Protein AF-A0A223KKQ8-F1 (afdb_monomer)

Secondary structure (DSSP, 8-state):
---HHHHHHHTT-HHHHHHHHHHHHHHHHHHHHHHTTTTSSGGGGGG-TTHHHHHHHHHHHHHHHHHTT--EEEEEE--TTTHHHHHHHHHHHHSSPPEEEE-TTS-EEEES-SSEEEEEEE-GGG-HHHHHHHHHHHHHHHHHHHHHTT----HHHHHHHHHHHHHHHSS----PPPTTSHHHHHHHHHHHHHHHHT-

InterPro domains:
  IPR024524 Protein of unknown function DUF3800 [PF12686] (48-142)

Sequence (199 aa):
MKSICEALRDARETDLADKLSGALSTIEDNTSSEKSSHTFLPNNAGASLNVPAFISFITILEKYASAKKHRLSIIHDKTKAYERGYAELYRLYSQPDRFEFPLTDGSSLLMGFSHLKNICFKESKESPWIQSADVLISGLNRFLKAVYKDEFVNPELLELGKYVSPAIFDNIFKRGDSVCSNEIRKKIRDVIQETNMYR

Structure (mmCIF, N/CA/C/O backbone):
data_AF-A0A223KKQ8-F1
#
_entry.id   AF-A0A223KKQ8-F1
#
loop_
_atom_site.group_PDB
_atom_site.id
_atom_site.type_symbol
_atom_site.label_atom_id
_atom_site.label_alt_id
_atom_site.label_comp_id
_atom_site.label_asym_id
_atom_site.label_entity_id
_atom_site.label_seq_id
_atom_site.pdbx_PDB_ins_code
_atom_site.Cartn_x
_atom_site.Cartn_y
_atom_site.Cartn_z
_ato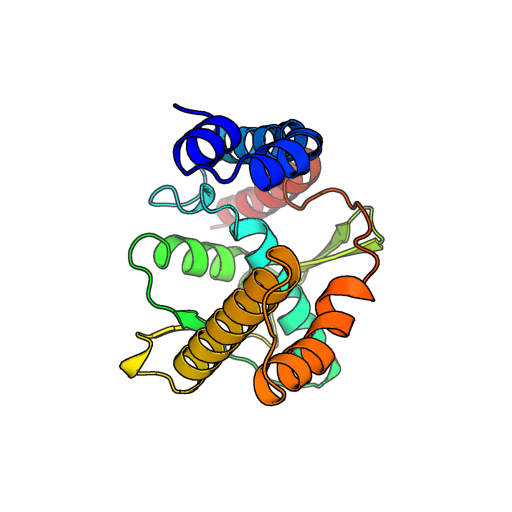m_site.occupancy
_atom_site.B_iso_or_equiv
_atom_site.auth_seq_id
_atom_site.auth_comp_id
_atom_site.auth_asym_id
_atom_site.auth_atom_id
_atom_site.pdbx_PDB_model_num
ATOM 1 N N . MET A 1 1 ? -3.281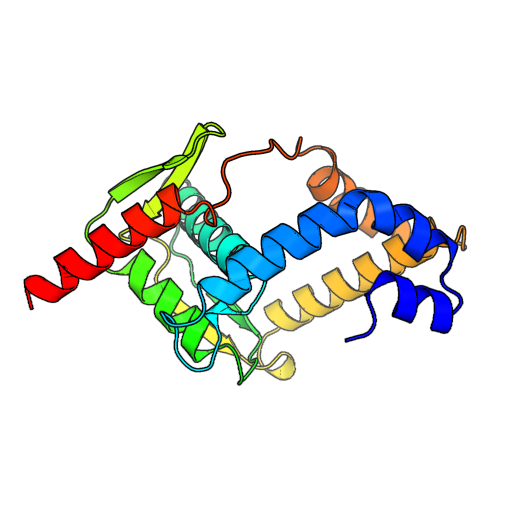 16.667 -21.994 1.00 37.34 1 MET A N 1
ATOM 2 C CA . MET A 1 1 ? -2.323 15.847 -21.219 1.00 37.34 1 MET A CA 1
ATOM 3 C C . MET A 1 1 ? -1.967 14.683 -22.132 1.00 37.34 1 MET A C 1
ATOM 5 O O . MET A 1 1 ? -2.914 14.062 -22.591 1.00 37.34 1 MET A O 1
ATOM 9 N N . LYS A 1 2 ? -0.693 14.465 -22.502 1.00 51.84 2 LYS A N 1
ATOM 10 C CA . LYS A 1 2 ? -0.328 13.300 -23.338 1.00 51.84 2 LYS A CA 1
ATOM 11 C C . LYS A 1 2 ? -0.739 12.024 -22.604 1.00 51.84 2 LYS A C 1
ATOM 13 O O . LYS A 1 2 ? -0.540 11.959 -21.387 1.00 51.84 2 LYS A O 1
ATOM 18 N N . SER A 1 3 ? -1.337 11.058 -23.301 1.00 67.31 3 SER A N 1
ATOM 19 C CA . SER A 1 3 ? -1.674 9.781 -22.662 1.00 67.31 3 SER A CA 1
ATOM 20 C C . SER A 1 3 ? -0.383 9.076 -22.233 1.00 67.31 3 SER A C 1
ATOM 22 O O . SER A 1 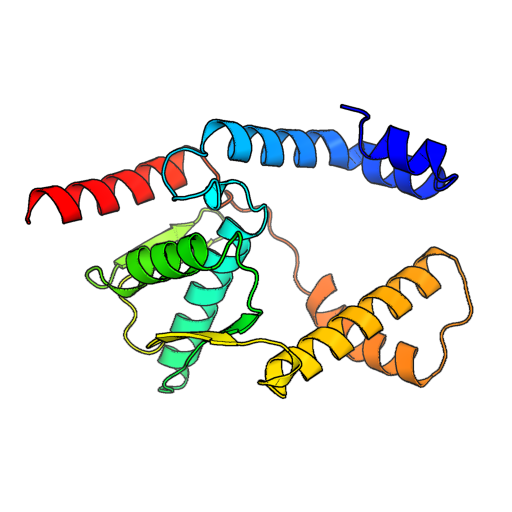3 ? 0.679 9.291 -22.824 1.00 67.31 3 SER A O 1
ATOM 24 N N . ILE A 1 4 ? -0.441 8.242 -21.193 1.00 67.06 4 ILE A N 1
ATOM 25 C CA . ILE A 1 4 ? 0.737 7.486 -20.733 1.00 67.06 4 ILE A CA 1
ATOM 26 C C . ILE A 1 4 ? 1.325 6.665 -21.895 1.00 67.06 4 ILE A C 1
ATOM 28 O O . ILE A 1 4 ? 2.541 6.617 -22.055 1.00 67.06 4 ILE A O 1
ATOM 32 N N . CYS A 1 5 ? 0.480 6.113 -22.771 1.00 71.81 5 CYS A N 1
ATOM 33 C CA . CYS A 1 5 ? 0.915 5.413 -23.980 1.00 71.81 5 CYS A CA 1
ATOM 34 C C . CYS A 1 5 ? 1.622 6.333 -24.988 1.00 71.81 5 CYS A C 1
ATOM 36 O O . CYS A 1 5 ? 2.595 5.911 -25.604 1.00 71.81 5 CYS A O 1
ATOM 38 N N . GLU A 1 6 ? 1.185 7.583 -25.158 1.00 76.00 6 GLU A N 1
ATOM 39 C CA . GLU A 1 6 ? 1.872 8.555 -26.024 1.00 76.00 6 GLU A CA 1
ATOM 40 C C . GLU A 1 6 ? 3.243 8.940 -25.467 1.00 76.00 6 GLU A C 1
ATOM 42 O O . GLU A 1 6 ? 4.221 8.945 -26.207 1.00 76.00 6 GLU A O 1
ATOM 47 N N . ALA A 1 7 ? 3.339 9.185 -24.158 1.00 77.38 7 ALA A N 1
ATOM 48 C CA . ALA A 1 7 ? 4.611 9.486 -23.503 1.00 77.38 7 ALA A CA 1
ATOM 49 C C . ALA A 1 7 ? 5.594 8.301 -23.569 1.00 77.38 7 ALA A C 1
ATOM 51 O O . ALA A 1 7 ? 6.789 8.495 -23.785 1.00 77.38 7 ALA A O 1
ATOM 52 N N . LEU A 1 8 ? 5.095 7.068 -23.430 1.00 74.94 8 LEU A N 1
ATOM 53 C CA . LEU A 1 8 ? 5.895 5.852 -23.602 1.00 74.94 8 LEU A CA 1
ATOM 54 C C . LEU A 1 8 ? 6.370 5.683 -25.048 1.00 74.94 8 LEU A C 1
ATOM 56 O O . LEU A 1 8 ? 7.534 5.359 -25.275 1.00 74.94 8 LEU A O 1
ATOM 60 N N . ARG A 1 9 ? 5.510 5.969 -26.032 1.00 81.62 9 ARG A N 1
ATOM 61 C CA . ARG A 1 9 ? 5.888 5.961 -27.453 1.00 81.62 9 ARG A CA 1
ATOM 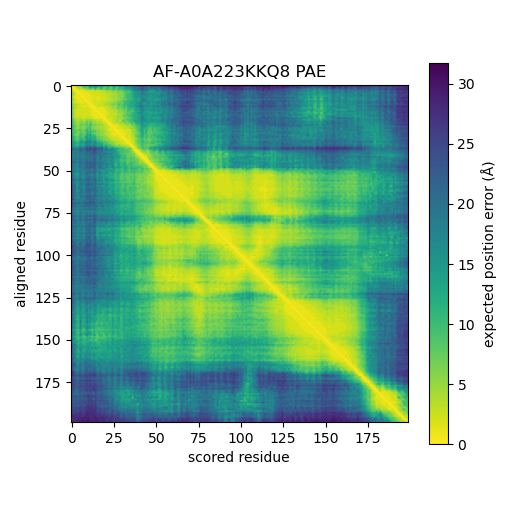62 C C . ARG A 1 9 ? 6.943 7.022 -27.771 1.00 81.62 9 ARG A C 1
ATOM 64 O O . ARG A 1 9 ? 7.909 6.710 -28.462 1.00 81.62 9 ARG A O 1
ATOM 71 N N . ASP A 1 10 ? 6.830 8.230 -27.214 1.00 82.94 10 ASP A N 1
ATOM 72 C CA . ASP A 1 10 ? 7.855 9.278 -27.350 1.00 82.94 10 ASP A CA 1
ATOM 73 C C . ASP A 1 10 ? 9.200 8.854 -26.739 1.00 82.94 10 ASP A C 1
ATOM 75 O O . ASP A 1 10 ? 10.265 9.159 -27.279 1.00 82.94 10 ASP A O 1
ATOM 79 N N . ALA A 1 11 ? 9.154 8.114 -25.628 1.00 80.88 11 ALA A N 1
ATOM 80 C CA . ALA A 1 11 ? 10.321 7.529 -24.975 1.00 80.88 11 ALA A CA 1
ATOM 81 C C . ALA A 1 11 ? 10.865 6.275 -25.691 1.00 80.88 11 ALA A C 1
ATOM 83 O O . ALA A 1 11 ? 11.817 5.666 -25.207 1.00 80.88 11 ALA A O 1
ATOM 84 N N . ARG A 1 12 ? 10.300 5.908 -26.853 1.00 82.19 12 ARG A N 1
ATOM 85 C CA . ARG A 1 12 ? 10.623 4.704 -27.643 1.00 82.19 12 ARG A CA 1
ATOM 86 C C . ARG A 1 12 ? 10.324 3.374 -26.937 1.00 82.19 12 ARG A C 1
ATOM 88 O O . ARG A 1 12 ? 10.868 2.343 -27.316 1.00 82.19 12 ARG A O 1
ATOM 95 N N . GLU A 1 13 ? 9.428 3.377 -25.957 1.00 76.38 13 GLU A N 1
ATOM 96 C CA . GLU A 1 13 ? 8.935 2.190 -25.245 1.00 76.38 13 GLU A CA 1
ATOM 97 C C . GLU A 1 13 ? 7.596 1.714 -25.866 1.00 76.38 13 GLU A C 1
ATOM 99 O O . GLU A 1 13 ? 6.570 1.599 -25.193 1.00 76.38 13 GLU A O 1
ATOM 104 N N . THR A 1 14 ? 7.581 1.480 -27.186 1.00 80.81 14 THR A N 1
ATOM 105 C CA . THR A 1 14 ? 6.358 1.210 -27.976 1.00 80.81 14 THR A CA 1
ATOM 106 C C . THR A 1 14 ? 5.652 -0.091 -27.577 1.00 80.81 14 THR A C 1
ATOM 108 O O . THR A 1 14 ? 4.435 -0.099 -27.429 1.00 80.81 14 THR A O 1
ATOM 111 N N . ASP A 1 15 ? 6.406 -1.164 -27.323 1.00 73.38 15 ASP A N 1
ATOM 112 C CA . ASP A 1 15 ? 5.857 -2.457 -26.877 1.00 73.38 15 ASP A CA 1
ATOM 113 C C . ASP A 1 15 ? 5.151 -2.340 -25.511 1.00 73.38 15 ASP A C 1
ATOM 115 O O . ASP A 1 15 ? 4.080 -2.909 -25.293 1.00 73.38 15 ASP A O 1
ATOM 119 N N . LEU A 1 16 ? 5.692 -1.510 -24.610 1.00 69.56 16 LEU A N 1
ATOM 120 C CA . LEU A 1 16 ? 5.090 -1.262 -23.298 1.00 69.56 16 LEU A CA 1
ATOM 121 C C . LEU A 1 16 ? 3.791 -0.469 -23.444 1.00 69.56 16 LEU A C 1
ATOM 123 O O . LEU A 1 16 ? 2.803 -0.761 -22.771 1.00 69.56 16 LEU A O 1
ATOM 127 N N . ALA A 1 17 ? 3.786 0.520 -24.340 1.00 75.00 17 ALA A N 1
ATOM 128 C CA . ALA A 1 17 ? 2.603 1.312 -24.646 1.00 75.00 17 ALA A CA 1
ATOM 129 C C . ALA A 1 17 ? 1.468 0.448 -25.215 1.00 75.00 17 ALA A C 1
ATOM 131 O O . ALA A 1 17 ? 0.315 0.630 -24.821 1.00 75.00 17 ALA A O 1
ATOM 132 N N . ASP A 1 18 ? 1.788 -0.502 -26.094 1.00 74.75 18 ASP A N 1
ATOM 133 C CA . ASP A 1 18 ? 0.800 -1.384 -26.714 1.00 74.75 18 ASP A CA 1
ATOM 134 C C . ASP A 1 18 ? 0.253 -2.407 -25.708 1.00 74.75 18 ASP A C 1
ATOM 136 O O . ASP A 1 18 ? -0.964 -2.580 -25.618 1.00 74.75 18 ASP A O 1
ATOM 140 N N . LYS A 1 19 ? 1.106 -2.985 -24.851 1.00 68.44 19 LYS A N 1
ATOM 141 C CA . LYS A 1 19 ? 0.677 -3.863 -23.744 1.00 68.44 19 LYS A CA 1
ATOM 142 C C . LYS A 1 19 ? -0.196 -3.140 -22.713 1.00 68.44 19 LYS A C 1
ATOM 144 O O . LYS A 1 19 ? -1.166 -3.712 -22.222 1.00 68.44 19 LYS A O 1
ATOM 149 N N . LEU A 1 20 ? 0.113 -1.879 -22.400 1.00 66.44 20 LEU A N 1
ATOM 150 C CA . LEU A 1 20 ? -0.681 -1.067 -21.471 1.00 66.44 20 LEU A CA 1
ATOM 151 C C . LEU A 1 20 ? -1.998 -0.580 -22.076 1.00 66.44 20 LEU A C 1
ATOM 153 O O . LEU A 1 20 ? -2.957 -0.389 -21.331 1.00 66.44 20 LEU A O 1
ATOM 157 N N . SER A 1 21 ? -2.075 -0.412 -23.400 1.00 69.44 21 SER A N 1
ATOM 158 C CA . SER A 1 21 ? -3.259 0.136 -24.075 1.00 69.44 21 SER A CA 1
ATOM 159 C C . SER A 1 21 ? -4.548 -0.633 -23.752 1.00 69.44 21 SER A C 1
ATOM 161 O O . SER A 1 21 ? -5.591 -0.017 -23.541 1.00 69.44 21 SER A O 1
ATOM 163 N N . GLY A 1 22 ? -4.464 -1.963 -23.609 1.00 58.03 22 GLY A N 1
ATOM 164 C CA . GLY A 1 22 ? -5.603 -2.826 -23.280 1.00 58.03 22 GLY A CA 1
ATOM 165 C C . GLY A 1 22 ? -6.121 -2.693 -21.842 1.00 58.03 22 GLY A C 1
ATOM 166 O O . GLY A 1 22 ? -7.267 -3.046 -21.576 1.00 58.03 22 GLY A O 1
ATOM 167 N N . ALA A 1 23 ? -5.309 -2.168 -20.921 1.00 58.59 23 ALA A N 1
ATOM 168 C CA . ALA A 1 23 ? -5.698 -1.885 -19.536 1.00 58.59 23 ALA A CA 1
ATOM 169 C C . ALA A 1 23 ? -5.888 -0.381 -19.269 1.00 58.59 23 ALA A C 1
ATOM 171 O O . ALA A 1 23 ? -6.355 0.001 -18.193 1.00 58.59 23 ALA A O 1
ATOM 172 N N . LEU A 1 24 ? -5.530 0.475 -20.234 1.00 61.41 24 LEU A N 1
ATOM 173 C CA . LEU A 1 24 ? -5.452 1.920 -20.050 1.00 61.41 24 LEU A CA 1
ATOM 174 C C . LEU A 1 24 ? -6.818 2.531 -19.753 1.00 61.41 24 LEU A C 1
ATOM 176 O O . LEU A 1 24 ? -6.907 3.350 -18.850 1.00 61.41 24 LEU A O 1
ATOM 180 N N . SER A 1 25 ? -7.877 2.078 -20.428 1.00 54.47 25 SER A N 1
ATOM 181 C CA . SER A 1 25 ? -9.245 2.534 -20.152 1.00 54.47 25 SER A CA 1
ATOM 182 C C . SER A 1 25 ? -9.644 2.272 -18.701 1.00 54.47 25 SER A C 1
ATOM 184 O O . SER A 1 25 ? -10.159 3.156 -18.034 1.00 54.47 25 SER A O 1
ATOM 186 N N . THR A 1 26 ? -9.304 1.102 -18.152 1.00 55.97 26 THR A N 1
ATOM 187 C CA . THR A 1 26 ? -9.567 0.781 -16.741 1.00 55.97 26 THR A CA 1
ATOM 188 C C . THR A 1 26 ? -8.716 1.628 -15.789 1.00 55.97 26 THR A C 1
ATOM 190 O O . THR A 1 26 ? -9.199 2.048 -14.740 1.00 55.97 26 THR A O 1
ATOM 193 N N . ILE A 1 27 ? -7.455 1.909 -16.136 1.00 57.78 27 ILE A N 1
ATOM 194 C CA . ILE A 1 27 ? -6.585 2.798 -15.349 1.00 57.78 27 ILE A CA 1
ATOM 195 C C . ILE A 1 27 ? -7.122 4.234 -15.375 1.00 57.78 27 ILE A C 1
ATOM 197 O O . ILE A 1 27 ? -7.161 4.888 -14.334 1.00 57.78 27 ILE A O 1
ATOM 201 N N . GLU A 1 28 ? -7.559 4.723 -16.532 1.00 59.31 28 GLU A N 1
ATOM 202 C CA . GLU A 1 28 ? -8.139 6.053 -16.714 1.00 59.31 28 GLU A CA 1
ATOM 203 C C . GLU A 1 28 ? -9.492 6.182 -16.016 1.00 59.31 28 GLU A C 1
ATOM 205 O O . GLU A 1 28 ? -9.721 7.200 -15.366 1.00 59.31 28 GLU A O 1
ATOM 210 N N . ASP A 1 29 ? -10.340 5.155 -16.054 1.00 57.28 29 ASP A N 1
ATOM 211 C CA . ASP A 1 29 ? -11.614 5.105 -15.332 1.00 57.28 29 ASP A CA 1
ATOM 212 C C . ASP A 1 29 ? -11.397 5.100 -13.816 1.00 57.28 29 ASP A C 1
ATOM 214 O O . ASP A 1 29 ? -12.049 5.860 -13.094 1.00 57.28 29 ASP A O 1
ATOM 218 N N . ASN A 1 30 ? -10.432 4.315 -13.322 1.00 54.94 30 ASN A N 1
ATOM 219 C CA . ASN A 1 30 ? -10.036 4.321 -11.912 1.00 54.94 30 ASN A CA 1
ATOM 220 C C . ASN A 1 30 ? -9.485 5.694 -11.509 1.00 54.94 30 ASN A C 1
ATOM 222 O O . ASN A 1 30 ? -9.943 6.281 -10.531 1.00 54.94 30 ASN A O 1
ATOM 226 N N . THR A 1 31 ? -8.580 6.257 -12.312 1.00 55.03 31 THR A N 1
ATOM 227 C CA . THR A 1 31 ? -7.971 7.574 -12.071 1.00 55.03 31 THR A CA 1
ATOM 228 C C . THR A 1 31 ? -9.009 8.698 -12.140 1.00 55.03 31 THR A C 1
ATOM 230 O O . THR A 1 31 ? -8.927 9.665 -11.389 1.00 55.03 31 THR A O 1
ATOM 233 N N . SER A 1 32 ? -10.000 8.606 -13.027 1.00 57.97 32 SER A N 1
ATOM 234 C CA . SER A 1 32 ? -11.069 9.604 -13.189 1.00 57.97 32 SER A CA 1
ATOM 235 C C . SER A 1 32 ? -12.107 9.504 -12.070 1.00 57.97 32 SER A C 1
ATOM 237 O O . SER A 1 32 ? -12.546 10.520 -11.521 1.00 57.97 32 SER A O 1
ATOM 239 N N . SER A 1 33 ? -12.446 8.280 -11.663 1.00 56.28 33 SER A N 1
ATOM 240 C CA . SER A 1 33 ? -13.268 8.007 -10.482 1.00 56.28 33 SER A CA 1
ATOM 241 C C . SER A 1 33 ? -12.578 8.488 -9.209 1.00 56.28 33 SER A C 1
ATOM 243 O O . SER A 1 33 ? -13.223 9.037 -8.320 1.00 56.28 33 SER A O 1
ATOM 245 N N . GLU A 1 34 ? -11.260 8.346 -9.108 1.00 53.16 34 GLU A N 1
ATOM 246 C CA . GLU A 1 34 ? -10.459 8.986 -8.070 1.00 53.16 34 GLU A CA 1
ATOM 247 C C . GLU A 1 34 ? -10.549 10.513 -8.200 1.00 53.16 34 GLU A C 1
ATOM 249 O O . GLU A 1 34 ? -11.022 11.146 -7.256 1.00 53.16 34 GLU A O 1
ATOM 254 N N . LYS A 1 35 ? -10.256 11.096 -9.374 1.00 54.69 35 LYS A N 1
ATOM 255 C CA . LYS A 1 35 ? -10.311 12.549 -9.654 1.00 54.69 35 LYS A CA 1
ATOM 256 C C . LYS A 1 35 ? -11.583 13.262 -9.253 1.00 54.69 35 LYS A C 1
ATOM 258 O O . LYS A 1 35 ? -11.529 14.329 -8.641 1.00 54.69 35 LYS A O 1
ATOM 263 N N . SER A 1 36 ? -12.720 12.655 -9.539 1.00 55.81 36 SER A N 1
ATOM 264 C CA . SER A 1 36 ? -14.033 13.199 -9.190 1.00 55.81 36 SER A CA 1
ATOM 265 C C . SER A 1 36 ? -14.338 13.178 -7.683 1.00 55.81 36 SER A C 1
ATOM 267 O O . SER A 1 36 ? -15.231 13.885 -7.223 1.00 55.81 36 SER A O 1
ATOM 269 N N . SER A 1 37 ? -13.582 12.411 -6.893 1.00 50.97 37 SER A N 1
ATOM 270 C CA . SER A 1 37 ? -13.801 12.223 -5.454 1.00 50.97 37 SER A CA 1
ATOM 271 C C . SER A 1 37 ? -12.861 13.035 -4.548 1.00 50.97 37 SER A C 1
ATOM 273 O O . SER A 1 37 ? -12.937 12.912 -3.332 1.00 50.97 37 SER A O 1
ATOM 275 N N . HIS A 1 38 ? -11.996 13.890 -5.102 1.00 52.88 38 HIS A N 1
ATOM 276 C CA . HIS A 1 38 ? -10.815 14.479 -4.442 1.00 52.88 38 HIS A CA 1
ATOM 277 C C . HIS A 1 38 ? -11.013 15.547 -3.354 1.00 52.88 38 HIS A C 1
ATOM 279 O O . HIS A 1 38 ? -10.026 16.108 -2.883 1.00 52.88 38 HIS A O 1
ATOM 285 N N . THR A 1 39 ? -12.229 15.841 -2.902 1.00 54.12 39 THR A N 1
ATOM 286 C CA . THR A 1 39 ? -12.448 16.974 -1.981 1.00 54.12 39 THR A CA 1
ATOM 287 C C . THR A 1 39 ? -12.468 16.610 -0.494 1.00 54.12 39 THR A C 1
ATOM 289 O O . THR A 1 39 ? -12.500 17.513 0.336 1.00 54.12 39 THR A O 1
ATOM 292 N N . PHE A 1 40 ? -12.427 15.323 -0.122 1.00 58.41 40 PHE A N 1
ATOM 293 C CA . PHE A 1 40 ? -12.590 14.911 1.285 1.00 58.41 40 PHE A CA 1
ATOM 294 C C . PHE A 1 40 ? -11.289 14.841 2.105 1.00 58.41 40 PHE A C 1
ATOM 296 O O . PHE A 1 40 ? -11.363 14.800 3.330 1.00 58.41 40 PHE A O 1
ATOM 303 N N . LEU A 1 41 ? -10.107 14.841 1.469 1.00 58.25 41 LEU A N 1
ATOM 304 C CA . LEU A 1 41 ? -8.809 14.850 2.162 1.00 58.25 41 LEU A CA 1
ATOM 305 C C . LEU A 1 41 ? -8.028 16.138 1.876 1.00 58.25 41 LEU A C 1
ATOM 307 O O . LEU A 1 41 ? -8.043 16.624 0.743 1.00 58.25 41 LEU A O 1
ATOM 311 N N . PRO A 1 42 ? -7.293 16.676 2.867 1.00 58.56 42 PRO A N 1
ATOM 312 C CA . PRO A 1 42 ? -6.501 17.887 2.685 1.00 58.56 42 PRO A CA 1
ATOM 313 C C . PRO A 1 42 ? -5.399 17.705 1.626 1.00 58.56 42 PRO A C 1
ATOM 315 O O . PRO A 1 42 ? -4.869 16.609 1.437 1.00 58.56 42 PRO A O 1
ATOM 318 N N . ASN A 1 43 ? -5.015 18.810 0.977 1.00 59.09 43 ASN A N 1
ATOM 319 C CA . ASN A 1 43 ? -3.888 18.902 0.036 1.00 59.09 43 ASN A CA 1
ATOM 320 C C . ASN A 1 43 ? -3.947 17.937 -1.167 1.00 59.09 43 ASN A C 1
ATOM 322 O O . ASN A 1 43 ? -2.903 17.501 -1.642 1.00 59.09 43 ASN A O 1
ATOM 326 N N . ASN A 1 44 ? -5.139 17.583 -1.661 1.00 56.31 44 ASN A N 1
ATO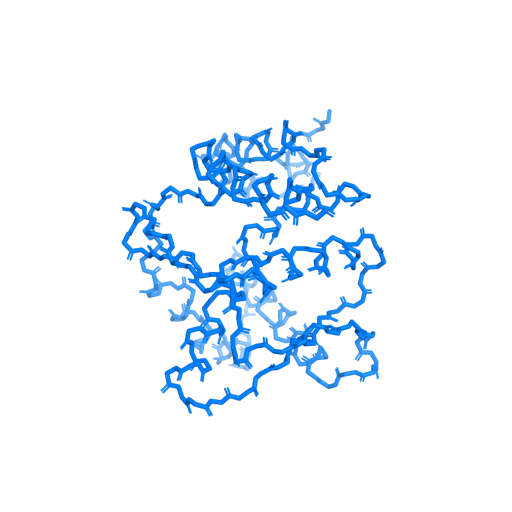M 327 C CA . ASN A 1 44 ? -5.319 16.596 -2.735 1.00 56.31 44 ASN A CA 1
ATOM 328 C C . ASN A 1 44 ? -4.717 15.219 -2.413 1.00 56.31 44 ASN A C 1
ATOM 330 O O . ASN A 1 44 ? -4.434 14.447 -3.322 1.00 56.31 44 ASN A O 1
ATOM 334 N N . ALA A 1 45 ? -4.529 14.857 -1.140 1.00 57.31 45 ALA A N 1
ATOM 335 C CA . ALA A 1 45 ? -3.994 13.536 -0.814 1.00 57.31 45 ALA A CA 1
ATOM 336 C C . ALA A 1 45 ? -4.939 12.395 -1.237 1.00 57.31 45 ALA A C 1
ATOM 338 O O . ALA A 1 45 ? -4.481 11.293 -1.526 1.00 57.31 45 ALA A O 1
ATOM 339 N N . GLY A 1 46 ? -6.238 12.688 -1.374 1.00 53.84 46 GLY A N 1
ATOM 340 C CA . GLY A 1 46 ? -7.220 11.805 -2.012 1.00 53.84 46 GLY A CA 1
ATOM 341 C C . GLY A 1 46 ? -6.980 11.556 -3.506 1.00 53.84 46 GLY A C 1
ATOM 342 O O . GLY A 1 46 ? -7.671 10.719 -4.076 1.00 53.84 46 GLY A O 1
ATOM 343 N N . ALA A 1 47 ? -6.022 12.264 -4.119 1.00 51.25 47 ALA A N 1
ATOM 344 C CA . ALA A 1 47 ? -5.527 12.085 -5.487 1.00 51.25 47 ALA A CA 1
ATOM 345 C C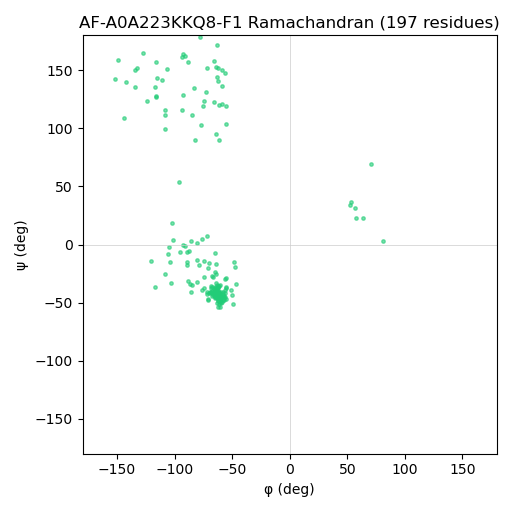 . ALA A 1 47 ? -4.349 11.140 -5.636 1.00 51.25 47 ALA A C 1
ATOM 347 O O . ALA A 1 47 ? -3.901 10.883 -6.752 1.00 51.25 47 ALA A O 1
ATOM 348 N N . SER A 1 48 ? -3.861 10.598 -4.526 1.00 57.94 48 SER A N 1
ATOM 349 C CA . SER A 1 48 ? -2.913 9.503 -4.579 1.00 57.94 48 SER A CA 1
ATOM 350 C C . SER A 1 48 ? -3.659 8.215 -4.935 1.00 57.94 48 SER A C 1
ATOM 352 O O . SER A 1 48 ? -4.482 7.744 -4.148 1.00 57.94 48 SER A O 1
ATOM 354 N N . LEU A 1 49 ? -3.288 7.611 -6.070 1.00 53.28 49 LEU A N 1
ATOM 355 C CA . LEU A 1 49 ? -3.659 6.243 -6.486 1.00 53.28 49 LEU A CA 1
ATOM 356 C C . LEU A 1 49 ? -3.464 5.200 -5.367 1.00 53.28 49 LEU A C 1
ATOM 358 O O . LEU A 1 49 ? -4.036 4.115 -5.390 1.00 53.28 49 LEU A O 1
ATOM 362 N N . ASN A 1 50 ? -2.655 5.526 -4.356 1.00 65.31 50 ASN A N 1
ATOM 363 C CA . ASN A 1 50 ? -2.308 4.624 -3.271 1.00 65.31 50 ASN A CA 1
ATOM 364 C C . ASN A 1 50 ? -3.267 4.690 -2.074 1.00 65.31 50 ASN A C 1
ATOM 366 O O . ASN A 1 50 ? -3.117 3.882 -1.164 1.00 65.31 50 ASN A O 1
ATOM 370 N N . VAL A 1 51 ? -4.240 5.611 -2.020 1.00 66.88 51 VAL A N 1
ATOM 371 C CA . VAL A 1 51 ? -5.178 5.700 -0.877 1.00 66.88 51 VAL A CA 1
ATOM 372 C C . VAL A 1 51 ? -5.949 4.392 -0.638 1.00 66.88 51 VAL A C 1
ATOM 374 O O . VAL A 1 51 ? -5.963 3.922 0.503 1.00 66.88 51 VAL A O 1
ATOM 377 N N . PRO A 1 52 ? -6.539 3.745 -1.661 1.00 66.06 52 PRO A N 1
ATOM 378 C CA . PRO A 1 52 ? -7.240 2.474 -1.480 1.00 66.06 52 PRO A CA 1
ATOM 379 C C . PRO A 1 52 ? -6.290 1.352 -1.050 1.00 66.06 52 PRO A C 1
ATOM 381 O O . PRO A 1 52 ? -6.604 0.585 -0.142 1.00 66.06 52 PRO A O 1
ATOM 384 N N . ALA A 1 53 ? -5.096 1.300 -1.651 1.00 72.06 53 ALA A N 1
ATOM 385 C CA . ALA A 1 53 ? -4.059 0.338 -1.286 1.00 72.06 53 ALA A CA 1
ATOM 386 C C . ALA A 1 53 ? -3.613 0.517 0.172 1.00 72.06 53 ALA A C 1
ATOM 388 O O . ALA A 1 53 ? -3.476 -0.460 0.906 1.00 72.06 53 ALA A O 1
ATOM 389 N N . PHE A 1 54 ? -3.457 1.763 0.618 1.00 77.75 54 PHE A N 1
ATOM 390 C CA . PHE A 1 54 ? -3.110 2.099 1.991 1.00 77.75 54 PHE A CA 1
ATOM 391 C C . PHE A 1 54 ? -4.205 1.667 2.975 1.00 77.75 54 PHE A C 1
ATOM 393 O O . PHE A 1 54 ? -3.892 1.039 3.982 1.00 77.75 54 PHE A O 1
ATOM 400 N N . ILE A 1 55 ? -5.482 1.928 2.672 1.00 78.75 55 ILE A N 1
ATOM 401 C CA . ILE A 1 55 ? -6.623 1.503 3.505 1.00 78.75 55 ILE A CA 1
ATOM 402 C C . ILE A 1 55 ? -6.678 -0.025 3.645 1.00 78.75 55 ILE A C 1
ATOM 404 O O . ILE A 1 55 ? -6.811 -0.554 4.756 1.00 78.75 55 ILE A O 1
ATOM 408 N N . SER A 1 56 ? -6.549 -0.748 2.531 1.00 76.88 56 SER A N 1
ATOM 409 C CA . SER A 1 56 ? -6.508 -2.211 2.554 1.00 76.88 56 SER A CA 1
ATOM 410 C C . SER A 1 56 ? -5.307 -2.713 3.355 1.00 76.88 56 SER A C 1
ATOM 412 O O . SER A 1 56 ? -5.446 -3.615 4.179 1.00 76.88 56 SER A O 1
ATOM 414 N N . PHE A 1 57 ? -4.142 -2.086 3.189 1.00 82.88 57 PHE A N 1
ATOM 415 C CA . PHE A 1 57 ? -2.928 -2.447 3.912 1.00 82.88 57 PHE A CA 1
ATOM 416 C C . PHE A 1 57 ? -3.069 -2.280 5.431 1.00 82.88 57 PHE A C 1
ATOM 418 O O . PHE A 1 57 ? -2.814 -3.230 6.171 1.00 82.88 57 PHE A O 1
ATOM 425 N N . ILE A 1 58 ? -3.529 -1.121 5.918 1.00 86.81 58 ILE A N 1
ATOM 426 C CA . ILE A 1 58 ? -3.697 -0.893 7.365 1.00 86.81 58 ILE A CA 1
ATOM 427 C C . ILE A 1 58 ? -4.753 -1.825 7.977 1.00 86.81 58 ILE A C 1
ATOM 429 O O . ILE A 1 58 ? -4.581 -2.289 9.103 1.00 86.81 58 ILE A O 1
ATOM 433 N N . THR A 1 59 ? -5.791 -2.176 7.213 1.00 86.38 59 THR A N 1
ATOM 434 C CA . THR A 1 59 ? -6.805 -3.165 7.609 1.00 86.38 59 THR A CA 1
ATOM 435 C C . THR A 1 59 ? -6.205 -4.566 7.752 1.00 86.38 59 THR A C 1
ATOM 437 O O . THR A 1 59 ? -6.460 -5.257 8.741 1.00 86.38 59 THR A O 1
ATOM 440 N N . ILE A 1 60 ? -5.392 -4.997 6.781 1.00 85.19 60 ILE A N 1
ATOM 441 C CA . ILE A 1 60 ? -4.700 -6.294 6.817 1.00 85.19 60 ILE A CA 1
ATOM 442 C C . ILE A 1 60 ? -3.738 -6.349 8.005 1.00 85.19 60 ILE A C 1
ATOM 444 O O . ILE A 1 60 ? -3.719 -7.345 8.730 1.00 85.19 60 ILE A O 1
ATOM 448 N N . LEU A 1 61 ? -2.977 -5.276 8.241 1.00 86.88 61 LEU A N 1
ATOM 449 C CA . LEU A 1 61 ? -2.068 -5.185 9.381 1.00 86.88 61 LEU A CA 1
ATOM 450 C C . LEU A 1 61 ? -2.805 -5.279 10.717 1.00 86.88 61 LEU A C 1
ATOM 452 O O . LEU A 1 61 ? -2.349 -6.008 11.595 1.00 86.88 61 LEU A O 1
ATOM 456 N N . GLU A 1 62 ? -3.938 -4.591 10.873 1.00 90.50 62 GLU A N 1
ATOM 457 C CA . GLU A 1 62 ? -4.758 -4.691 12.085 1.00 90.50 62 GLU A CA 1
ATOM 458 C C . GLU A 1 62 ? -5.256 -6.125 12.300 1.00 90.50 62 GLU A C 1
ATOM 460 O O . GLU A 1 62 ? -5.112 -6.671 13.395 1.00 90.50 62 GLU A O 1
ATOM 465 N N . LYS A 1 63 ? -5.786 -6.775 11.256 1.00 86.38 63 LYS A N 1
ATOM 466 C CA . LYS A 1 63 ? -6.252 -8.169 11.330 1.00 86.38 63 LYS A CA 1
ATOM 467 C C . LYS A 1 63 ? -5.126 -9.129 11.697 1.00 86.38 63 LYS A C 1
ATOM 469 O O . LYS A 1 63 ? -5.296 -9.964 12.586 1.00 86.38 63 LYS A O 1
ATOM 474 N N . TYR A 1 64 ? -3.968 -8.985 11.057 1.00 87.44 64 TYR A N 1
ATOM 475 C CA . TYR A 1 64 ? -2.777 -9.772 11.364 1.00 87.44 64 TYR A CA 1
ATOM 476 C C . TYR A 1 64 ? -2.330 -9.567 12.816 1.00 87.44 64 TYR A C 1
ATOM 478 O O . TYR A 1 64 ? -2.139 -10.534 13.557 1.00 87.44 64 TYR A O 1
ATOM 486 N N . ALA A 1 65 ? -2.203 -8.311 13.246 1.00 88.94 65 ALA A N 1
ATOM 487 C CA . ALA A 1 65 ? -1.778 -7.969 14.595 1.00 88.94 65 ALA A CA 1
ATOM 488 C C . ALA A 1 65 ? -2.766 -8.483 15.645 1.00 88.94 65 ALA A C 1
ATOM 490 O O . ALA A 1 65 ? -2.343 -9.011 16.672 1.00 88.94 65 ALA A O 1
ATOM 491 N N . SER A 1 66 ? -4.067 -8.405 15.363 1.00 89.38 66 SER A N 1
ATOM 492 C CA . SER A 1 66 ? -5.117 -8.959 16.212 1.00 89.38 66 SER A CA 1
ATOM 493 C C . SER A 1 66 ? -5.004 -10.479 16.330 1.00 89.38 66 SER A C 1
ATOM 495 O O . SER A 1 66 ? -4.911 -11.001 17.443 1.00 89.38 66 SER A O 1
ATOM 497 N N . ALA A 1 67 ? -4.885 -11.189 15.204 1.00 88.06 67 ALA A N 1
ATOM 498 C CA . ALA A 1 67 ? -4.744 -12.646 15.175 1.00 88.06 67 ALA A CA 1
ATOM 499 C C . ALA A 1 67 ? -3.485 -13.140 15.908 1.00 88.06 67 ALA A C 1
ATOM 501 O O . ALA A 1 67 ? -3.501 -14.193 16.546 1.00 88.06 67 ALA A O 1
ATOM 502 N N . LYS A 1 68 ? -2.391 -12.374 15.847 1.00 91.00 68 LYS A N 1
ATOM 503 C CA . LYS A 1 68 ? -1.127 -12.689 16.528 1.00 91.00 68 LYS A CA 1
ATOM 504 C C . LYS A 1 68 ? -0.995 -12.068 17.921 1.00 91.00 68 LYS A C 1
ATOM 506 O O . LYS A 1 68 ? 0.015 -12.286 18.583 1.00 91.00 68 LYS A O 1
ATOM 511 N N . LYS A 1 69 ? -1.998 -11.313 18.383 1.00 90.25 69 LYS A N 1
ATOM 512 C CA . LYS A 1 69 ? -1.965 -10.537 19.638 1.00 90.25 69 LYS A CA 1
ATOM 513 C C . LYS A 1 69 ? -0.738 -9.617 19.741 1.00 90.25 69 LYS A C 1
ATOM 515 O O . LYS A 1 69 ? -0.198 -9.391 20.822 1.00 90.25 69 LYS A O 1
ATOM 520 N N . HIS A 1 70 ? -0.295 -9.077 18.612 1.00 91.38 70 HIS A N 1
ATOM 521 C CA . HIS A 1 70 ? 0.789 -8.107 18.541 1.00 91.38 70 HIS A CA 1
ATOM 522 C C . HIS A 1 70 ? 0.254 -6.679 18.582 1.00 91.38 70 HIS A C 1
ATOM 524 O O . HIS A 1 70 ? -0.935 -6.426 18.383 1.00 91.38 70 HIS A O 1
ATOM 530 N N . ARG A 1 71 ? 1.153 -5.735 18.859 1.00 91.38 71 ARG A N 1
ATOM 531 C CA . ARG A 1 71 ? 0.902 -4.302 18.706 1.00 91.38 71 ARG A CA 1
ATOM 532 C C . ARG A 1 71 ? 1.850 -3.790 17.642 1.00 91.38 71 ARG A C 1
ATOM 534 O O . ARG A 1 71 ? 3.049 -4.036 17.741 1.00 91.38 71 ARG A O 1
ATOM 541 N N . LEU A 1 72 ? 1.303 -3.125 16.634 1.00 89.62 72 LEU A N 1
ATOM 542 C CA . LEU A 1 72 ? 2.064 -2.644 15.490 1.00 89.62 72 LEU A CA 1
ATOM 543 C C . LEU A 1 72 ? 2.042 -1.121 15.411 1.00 89.62 72 LEU A C 1
ATOM 545 O O . LEU A 1 72 ? 1.132 -0.449 15.906 1.00 89.62 72 LEU A O 1
ATOM 549 N N . SER A 1 73 ? 3.061 -0.620 14.731 1.00 88.88 73 SER A N 1
ATOM 550 C CA . SER A 1 73 ? 3.291 0.779 14.407 1.00 88.88 73 SER A CA 1
ATOM 551 C C . SER A 1 73 ? 3.680 0.839 12.935 1.00 88.88 73 SER A C 1
ATOM 553 O O . SER A 1 73 ? 4.499 0.030 12.495 1.00 88.88 73 SER A O 1
ATOM 555 N N . ILE A 1 74 ? 3.122 1.775 12.175 1.00 87.00 74 ILE A N 1
ATOM 556 C CA . ILE A 1 74 ? 3.532 2.007 10.786 1.00 87.00 74 ILE A CA 1
ATOM 557 C C . ILE A 1 74 ? 4.599 3.093 10.766 1.00 87.00 74 ILE A C 1
ATOM 559 O O . ILE A 1 74 ? 4.400 4.178 11.312 1.00 87.00 74 ILE A O 1
ATOM 563 N N . ILE A 1 75 ? 5.716 2.806 10.101 1.00 85.19 75 ILE A N 1
ATOM 564 C CA . ILE A 1 75 ? 6.726 3.796 9.730 1.00 85.19 75 ILE A CA 1
ATOM 565 C C . ILE A 1 75 ? 6.622 3.970 8.217 1.00 85.19 75 ILE A C 1
ATOM 567 O O . ILE A 1 75 ? 6.930 3.043 7.474 1.00 85.19 75 ILE A O 1
ATOM 571 N N . HIS A 1 76 ? 6.157 5.131 7.771 1.00 81.69 76 HIS A N 1
ATOM 572 C CA . HIS A 1 76 ? 6.014 5.467 6.359 1.00 81.69 76 HIS A CA 1
ATOM 573 C C . HIS A 1 76 ? 7.092 6.473 5.938 1.00 81.69 76 HIS A C 1
ATOM 575 O O . HIS A 1 76 ? 7.540 7.282 6.754 1.00 81.69 76 HIS A O 1
ATOM 581 N N . ASP A 1 77 ? 7.494 6.440 4.667 1.00 76.69 77 ASP A N 1
ATOM 582 C CA . ASP A 1 77 ? 8.413 7.439 4.124 1.00 76.69 77 ASP A CA 1
ATOM 583 C C . ASP A 1 77 ? 7.805 8.847 4.145 1.00 76.69 77 ASP A C 1
ATOM 585 O O . ASP A 1 77 ? 6.594 9.054 3.981 1.00 76.69 77 ASP A O 1
ATOM 589 N N . LYS A 1 78 ? 8.664 9.824 4.407 1.00 77.62 78 LYS A N 1
ATOM 590 C CA . LYS A 1 78 ? 8.296 11.220 4.572 1.00 77.62 78 LYS A CA 1
ATOM 591 C C . LYS A 1 78 ? 8.162 11.894 3.211 1.00 77.62 78 LYS A C 1
ATOM 593 O O . LYS A 1 78 ? 9.096 12.498 2.688 1.00 77.62 78 LYS A O 1
ATOM 598 N N . THR A 1 79 ? 6.954 11.856 2.658 1.00 71.62 79 THR A N 1
ATOM 599 C CA . THR A 1 79 ? 6.604 12.611 1.451 1.00 71.62 79 THR A CA 1
ATOM 600 C C . THR A 1 79 ? 5.672 13.771 1.806 1.00 71.62 79 THR A C 1
ATOM 602 O O . THR A 1 79 ? 4.458 13.587 1.918 1.00 71.62 79 THR A O 1
ATOM 605 N N . LYS A 1 80 ? 6.226 14.989 1.936 1.00 66.75 80 LYS A N 1
ATOM 606 C CA . LYS A 1 80 ? 5.524 16.195 2.443 1.00 66.75 80 LYS A CA 1
ATOM 607 C C . LYS A 1 80 ? 4.134 16.448 1.847 1.00 66.75 80 LYS A C 1
ATOM 609 O O . LYS A 1 80 ? 3.259 16.962 2.536 1.00 66.75 80 LYS A O 1
ATOM 614 N N . ALA A 1 81 ? 3.922 16.103 0.577 1.00 63.09 81 ALA A N 1
ATOM 615 C CA . ALA A 1 81 ? 2.642 16.293 -0.102 1.00 63.09 81 ALA A CA 1
ATOM 616 C C . ALA A 1 81 ? 1.511 15.392 0.440 1.00 63.09 81 ALA A C 1
ATOM 618 O O . ALA A 1 81 ? 0.347 15.778 0.370 1.00 63.09 81 ALA A O 1
ATOM 619 N N . TYR A 1 82 ? 1.835 14.226 1.011 1.00 68.06 82 TYR A N 1
ATOM 620 C CA . TYR A 1 82 ? 0.858 13.174 1.324 1.00 68.06 82 TYR A CA 1
ATOM 621 C C . TYR A 1 82 ? 0.775 12.795 2.809 1.00 68.06 82 TYR A C 1
ATOM 623 O O . TYR A 1 82 ? -0.210 12.178 3.213 1.00 68.06 82 TYR A O 1
ATOM 631 N N . GLU A 1 83 ? 1.742 13.202 3.641 1.00 75.31 83 GLU A N 1
ATOM 632 C CA . GLU A 1 83 ? 1.781 12.908 5.088 1.00 75.31 83 GLU A CA 1
ATOM 633 C C . GLU A 1 83 ? 0.455 13.221 5.792 1.00 75.31 83 GLU A C 1
ATOM 635 O O . GLU A 1 83 ? -0.124 12.369 6.465 1.00 75.31 83 GLU A O 1
ATOM 640 N N . ARG A 1 84 ? -0.067 14.437 5.585 1.00 73.31 84 ARG A N 1
ATOM 641 C CA . ARG A 1 84 ? -1.314 14.888 6.217 1.00 73.31 84 ARG A CA 1
ATOM 642 C C . ARG A 1 84 ? -2.514 14.038 5.794 1.00 73.31 84 ARG A C 1
ATOM 644 O O . ARG A 1 84 ? -3.399 13.797 6.606 1.00 73.31 84 ARG A O 1
ATOM 651 N N . GLY A 1 85 ? -2.539 13.579 4.545 1.00 75.94 85 GLY A N 1
ATOM 652 C CA . GLY A 1 85 ? -3.611 12.731 4.035 1.00 75.94 85 GLY A CA 1
ATOM 653 C C . GLY A 1 85 ? -3.578 11.325 4.610 1.00 75.94 85 GLY A C 1
ATOM 654 O O . GLY A 1 85 ? -4.603 10.843 5.078 1.00 75.94 85 GLY A O 1
ATOM 655 N N . TYR A 1 86 ? -2.405 10.687 4.632 1.00 79.56 86 TYR A N 1
ATOM 656 C CA . TYR A 1 86 ? -2.257 9.354 5.222 1.00 79.56 86 TYR A CA 1
ATOM 657 C C . TYR A 1 86 ? -2.492 9.362 6.733 1.00 79.56 86 TYR A C 1
ATOM 659 O O . TYR A 1 86 ? -3.124 8.444 7.252 1.00 79.56 86 TYR A O 1
ATOM 667 N N . ALA A 1 87 ? -2.044 10.407 7.436 1.00 83.19 87 ALA A N 1
ATOM 668 C CA . ALA A 1 87 ? -2.334 10.583 8.856 1.00 83.19 87 ALA A CA 1
ATOM 669 C C . ALA A 1 87 ? -3.842 10.720 9.117 1.00 83.19 87 ALA A C 1
ATOM 671 O O . ALA A 1 87 ? -4.369 10.074 10.022 1.00 83.19 87 ALA A O 1
ATOM 672 N N . GLU A 1 88 ? -4.543 11.520 8.310 1.00 79.50 88 GLU A N 1
ATOM 673 C CA . GLU A 1 88 ? -5.988 11.711 8.451 1.00 79.50 88 GLU A CA 1
ATOM 674 C C . GLU A 1 88 ? -6.773 10.442 8.097 1.00 79.50 88 GLU A C 1
ATOM 676 O O . GLU A 1 88 ? -7.666 10.048 8.839 1.00 79.50 88 GLU A O 1
ATOM 681 N N . LEU A 1 89 ? -6.396 9.736 7.029 1.00 79.81 89 LEU A N 1
ATOM 682 C CA . LEU A 1 89 ? -6.969 8.432 6.687 1.00 79.81 89 LEU A CA 1
ATOM 683 C C . LEU A 1 89 ? -6.776 7.419 7.811 1.00 79.81 89 LEU A C 1
ATOM 685 O O . LEU A 1 89 ? -7.731 6.780 8.243 1.00 79.81 89 LEU A O 1
ATOM 689 N N . TYR A 1 90 ? -5.552 7.304 8.323 1.00 86.75 90 TYR A N 1
ATOM 690 C CA . TYR A 1 90 ? -5.273 6.442 9.460 1.00 86.75 90 TYR A CA 1
ATOM 691 C C . TYR A 1 90 ? -6.161 6.803 10.652 1.00 86.75 90 TYR A C 1
ATOM 693 O O . TYR A 1 90 ? -6.755 5.919 11.264 1.00 86.75 90 TYR A O 1
ATOM 701 N N . ARG A 1 91 ? -6.303 8.094 10.968 1.00 86.25 91 ARG A N 1
ATOM 702 C CA . ARG A 1 91 ? -7.167 8.580 12.048 1.00 86.25 91 ARG A CA 1
ATOM 703 C C . ARG A 1 91 ? -8.626 8.157 11.847 1.00 86.25 91 ARG A C 1
ATOM 705 O O . ARG A 1 91 ? -9.231 7.634 12.779 1.00 86.25 91 ARG A O 1
ATOM 712 N N . LEU A 1 92 ? -9.168 8.348 10.645 1.00 83.12 92 LEU A N 1
ATOM 713 C CA . LEU A 1 92 ? -10.552 8.009 10.301 1.00 83.12 92 LEU A CA 1
ATOM 714 C C . LEU A 1 92 ? -10.855 6.514 10.445 1.00 83.12 92 LEU A C 1
ATOM 716 O O . LEU A 1 92 ? -11.947 6.166 10.872 1.00 83.12 92 LEU A O 1
ATOM 720 N N . TYR A 1 93 ? -9.901 5.638 10.129 1.00 85.62 93 TYR A N 1
ATOM 721 C CA . TYR A 1 93 ? -10.083 4.190 10.274 1.00 85.62 93 TYR A CA 1
ATOM 722 C C . TYR A 1 93 ? -9.774 3.692 11.688 1.00 85.62 93 TYR A C 1
ATOM 724 O O . TYR A 1 93 ? -10.424 2.774 12.176 1.00 85.62 93 TYR A O 1
ATOM 732 N N . SER A 1 94 ? -8.795 4.292 12.364 1.00 88.81 94 SER A N 1
ATOM 733 C CA . SER A 1 94 ? -8.320 3.812 13.664 1.00 88.81 94 SER A CA 1
ATOM 734 C C . SER A 1 94 ? -9.194 4.235 14.844 1.00 88.81 94 SER A C 1
ATOM 736 O O . SER A 1 94 ? -9.265 3.486 15.813 1.00 88.81 94 SER A O 1
ATOM 738 N N . GLN A 1 95 ? -9.827 5.413 14.791 1.00 87.12 95 GLN A N 1
ATOM 739 C CA . GLN A 1 95 ? -10.495 6.027 15.948 1.00 87.12 95 GLN A CA 1
ATOM 740 C C . GLN A 1 95 ? -11.957 5.636 16.222 1.00 87.12 95 GLN A C 1
ATOM 742 O O . GLN A 1 95 ? -12.312 5.662 17.400 1.00 87.12 95 GLN A O 1
ATOM 747 N N . PRO A 1 96 ? -12.817 5.355 15.225 1.00 85.94 96 PRO A N 1
ATOM 748 C CA . PRO A 1 96 ? -14.217 5.012 15.486 1.00 85.94 96 PRO A CA 1
ATOM 749 C C . PRO A 1 96 ? -14.384 3.725 16.296 1.00 85.94 96 PRO A C 1
ATOM 751 O O . PRO A 1 96 ? -13.426 2.977 16.500 1.00 85.94 96 PRO A O 1
ATOM 754 N N . ASP A 1 97 ? -15.616 3.439 16.715 1.00 86.44 97 ASP A N 1
ATOM 755 C CA . ASP A 1 97 ? -15.939 2.138 17.295 1.00 86.44 97 ASP A CA 1
ATOM 756 C C . ASP A 1 97 ? -15.648 1.010 16.303 1.00 86.44 97 ASP A C 1
ATOM 758 O O . ASP A 1 97 ? -15.706 1.178 15.079 1.00 86.44 97 ASP A O 1
ATOM 762 N N . ARG A 1 98 ? -15.297 -0.160 16.847 1.00 87.62 98 ARG A N 1
ATOM 763 C CA . ARG A 1 98 ? -14.901 -1.298 16.024 1.00 87.62 98 ARG A CA 1
ATOM 764 C C . ARG A 1 98 ? -16.056 -1.714 15.123 1.00 87.62 98 ARG A C 1
ATOM 766 O O . ARG A 1 98 ? -17.102 -2.147 15.600 1.00 87.62 98 ARG A O 1
ATOM 773 N N . PHE A 1 99 ? -15.814 -1.654 13.821 1.00 86.38 99 PHE A N 1
ATOM 774 C CA . PHE A 1 99 ? -16.791 -1.999 12.801 1.00 86.38 99 PHE A CA 1
ATOM 775 C C . PHE A 1 99 ? -16.103 -2.704 11.636 1.00 86.38 99 PHE A C 1
ATOM 777 O O . PHE A 1 99 ? -14.997 -2.331 11.244 1.00 86.38 99 PHE A O 1
ATOM 784 N N . GLU A 1 100 ? -16.747 -3.731 11.090 1.00 87.88 100 GLU A N 1
ATOM 785 C CA . GLU A 1 100 ? -16.228 -4.496 9.960 1.00 87.88 100 GLU A CA 1
ATOM 786 C C . GLU A 1 100 ? -17.238 -4.490 8.816 1.00 87.88 100 GLU A C 1
ATOM 788 O O . GLU A 1 100 ? -18.392 -4.884 8.976 1.00 87.88 100 GLU A O 1
ATOM 793 N N . PHE A 1 101 ? -16.785 -4.032 7.653 1.00 80.94 101 PHE A N 1
ATOM 794 C CA . PHE A 1 101 ? -17.598 -3.892 6.459 1.00 80.94 101 PHE A CA 1
ATOM 795 C C . PHE A 1 101 ? -17.206 -4.950 5.416 1.00 80.94 101 PHE A C 1
ATOM 797 O O . PHE A 1 101 ? -16.077 -4.898 4.921 1.00 80.94 101 PHE A O 1
ATOM 804 N N . PRO A 1 102 ? -18.091 -5.893 5.046 1.00 78.75 102 PRO A N 1
ATOM 805 C CA . PRO A 1 102 ? -17.798 -6.891 4.021 1.00 78.75 102 PRO A CA 1
ATOM 806 C C . PRO A 1 102 ? -17.782 -6.276 2.614 1.00 78.75 102 PRO A C 1
ATOM 808 O O . PRO A 1 102 ? -18.702 -5.563 2.218 1.00 78.75 102 PRO A O 1
ATOM 811 N N . LEU A 1 103 ? -16.734 -6.579 1.853 1.00 74.38 103 LEU A N 1
ATOM 812 C CA . LEU A 1 103 ? -16.571 -6.246 0.441 1.00 74.38 103 LEU A CA 1
ATOM 813 C C . LEU A 1 103 ? -17.063 -7.405 -0.439 1.00 74.38 103 LEU A C 1
ATOM 815 O O . LEU A 1 103 ? -17.197 -8.546 0.006 1.00 74.38 103 LEU A O 1
ATOM 819 N N . THR A 1 104 ? -17.343 -7.122 -1.709 1.00 66.06 104 THR A N 1
ATOM 820 C CA . THR A 1 104 ? -17.964 -8.093 -2.628 1.00 66.06 104 THR A CA 1
ATOM 821 C C . THR A 1 104 ? -17.028 -9.193 -3.120 1.00 66.06 104 THR A C 1
ATOM 823 O O . THR A 1 104 ? -17.500 -10.222 -3.596 1.00 66.06 104 THR A O 1
ATOM 826 N N . ASP A 1 105 ? -15.715 -9.045 -2.938 1.00 62.16 105 ASP A N 1
ATOM 827 C CA . ASP A 1 105 ? -14.736 -10.126 -3.122 1.00 62.16 105 ASP A CA 1
ATOM 828 C C . ASP A 1 105 ? -14.634 -11.081 -1.920 1.00 62.16 105 ASP A C 1
ATOM 830 O O . ASP A 1 105 ? -13.826 -12.016 -1.936 1.00 62.16 105 ASP A O 1
ATOM 834 N N . GLY A 1 106 ? -15.443 -10.858 -0.880 1.00 68.62 106 GLY A N 1
ATOM 835 C CA . GLY A 1 106 ? -15.402 -11.604 0.373 1.00 68.62 106 GLY A CA 1
ATOM 836 C C . GLY A 1 106 ? -14.311 -11.134 1.336 1.00 68.62 106 GLY A C 1
ATOM 837 O O . GLY A 1 106 ? -14.156 -11.723 2.405 1.00 68.62 106 GLY A O 1
ATOM 838 N N . SER A 1 107 ? -13.555 -10.088 0.988 1.00 72.56 107 SER A N 1
ATOM 839 C CA . SER A 1 107 ? -12.714 -9.382 1.951 1.00 72.56 107 SER A CA 1
ATOM 840 C C . SER A 1 107 ? -13.566 -8.442 2.811 1.00 72.56 107 SER A C 1
ATOM 842 O O . SER A 1 107 ? -14.785 -8.362 2.667 1.00 72.56 107 SER A O 1
ATOM 844 N N . SER A 1 108 ? -12.951 -7.744 3.761 1.00 78.69 108 SER A N 1
ATOM 845 C CA . SER A 1 108 ? -13.670 -6.781 4.594 1.00 78.69 108 SER A CA 1
ATOM 846 C C . SER A 1 108 ? -12.754 -5.667 5.076 1.00 78.69 108 SER A C 1
ATOM 848 O O . SER A 1 108 ? -11.591 -5.909 5.422 1.00 78.69 108 SER A O 1
ATOM 850 N N . LEU A 1 109 ? -13.302 -4.453 5.117 1.00 82.25 109 LEU A N 1
ATOM 851 C CA . LEU A 1 109 ? -12.675 -3.277 5.708 1.00 82.25 109 LEU A CA 1
ATOM 852 C C . LEU A 1 109 ? -12.915 -3.277 7.209 1.00 82.25 109 LEU A C 1
ATOM 854 O O . LEU A 1 109 ? -14.036 -3.504 7.653 1.00 82.25 109 LEU A O 1
ATOM 858 N N . LEU A 1 110 ? -11.876 -2.996 7.983 1.00 86.44 110 LEU A N 1
ATOM 859 C CA . LEU A 1 110 ? -11.965 -2.905 9.434 1.00 86.44 110 LEU A CA 1
ATOM 860 C C . LEU A 1 110 ? -11.775 -1.452 9.857 1.00 86.44 110 LEU A C 1
ATOM 862 O O . LEU A 1 110 ? -10.935 -0.748 9.301 1.00 86.44 110 LEU A O 1
ATOM 866 N N . MET A 1 111 ? -12.530 -1.030 10.862 1.00 89.56 111 MET A N 1
ATOM 867 C CA . MET A 1 111 ? -12.382 0.240 11.566 1.00 89.56 111 MET A CA 1
ATOM 868 C C . MET A 1 111 ? -12.291 -0.014 13.076 1.00 89.56 111 MET A C 1
ATOM 870 O O . MET A 1 111 ? -12.602 -1.112 13.545 1.00 89.56 111 MET A O 1
ATOM 874 N N . GLY A 1 112 ? -11.849 0.992 13.829 1.00 89.94 112 GLY A N 1
ATOM 875 C CA . GLY A 1 112 ? -11.665 0.926 15.280 1.00 89.94 112 GLY A CA 1
ATOM 876 C C . GLY A 1 112 ? -10.496 0.032 15.673 1.00 89.94 112 GLY A C 1
ATOM 877 O O . GLY A 1 112 ? -10.666 -1.065 16.210 1.00 89.94 112 GLY A O 1
ATOM 878 N N . PHE A 1 113 ? -9.285 0.493 15.364 1.00 93.31 113 PHE A N 1
ATOM 879 C CA . PHE A 1 113 ? -8.067 -0.301 15.496 1.00 93.31 113 PHE A CA 1
ATOM 880 C C . PHE A 1 113 ? -7.636 -0.452 16.955 1.00 93.31 113 PHE A C 1
ATOM 882 O O . PHE A 1 113 ? -7.362 0.514 17.676 1.00 93.31 113 PHE A O 1
ATOM 889 N N . SER A 1 114 ? -7.498 -1.702 17.392 1.00 91.00 114 SER A N 1
ATOM 890 C CA . SER A 1 114 ? -7.070 -2.044 18.743 1.00 91.00 114 SER A CA 1
ATOM 891 C C . SER A 1 114 ? -5.618 -2.516 18.808 1.00 91.00 114 SER A C 1
ATOM 893 O O . SER A 1 114 ? -5.053 -2.498 19.905 1.00 91.00 114 SER A O 1
ATOM 895 N N . HIS A 1 115 ? -4.979 -2.865 17.689 1.00 91.56 115 HIS A N 1
ATOM 896 C CA . HIS A 1 115 ? -3.616 -3.409 17.661 1.00 91.56 115 HIS A CA 1
ATOM 897 C C . HIS A 1 115 ? -2.605 -2.533 16.917 1.00 91.56 115 HIS A C 1
ATOM 899 O O . HIS A 1 115 ? -1.460 -2.412 17.359 1.00 91.56 115 HIS A O 1
ATOM 905 N N . LEU A 1 116 ? -3.020 -1.884 15.842 1.00 90.88 116 LEU A N 1
ATOM 906 C CA . LEU A 1 116 ? -2.261 -0.900 15.100 1.00 90.88 116 LEU A CA 1
ATOM 907 C C . LEU A 1 116 ? -2.448 0.460 15.780 1.00 90.88 116 LEU A C 1
ATOM 909 O O . LEU A 1 116 ? -3.560 0.977 15.860 1.00 90.88 116 LEU A O 1
ATOM 913 N N . LYS A 1 117 ? -1.378 0.987 16.387 1.00 87.25 117 LYS A N 1
ATOM 914 C CA . LYS A 1 117 ? -1.485 2.096 17.354 1.00 87.25 117 LYS A CA 1
ATOM 915 C C . LYS A 1 117 ? -1.088 3.447 16.815 1.00 87.25 117 LYS A C 1
ATOM 917 O O . LYS A 1 117 ? -1.669 4.447 17.231 1.00 87.25 117 LYS A O 1
ATOM 922 N N . ASN A 1 118 ? -0.124 3.495 15.913 1.00 86.94 118 ASN A N 1
ATOM 923 C CA . ASN A 1 118 ? 0.318 4.752 15.349 1.00 86.94 118 ASN A CA 1
ATOM 924 C C . ASN A 1 118 ? 0.813 4.582 13.915 1.00 86.94 118 ASN A C 1
ATOM 926 O O . ASN A 1 118 ? 1.196 3.498 13.470 1.00 86.94 118 ASN A O 1
ATOM 930 N N . ILE A 1 119 ? 0.805 5.713 13.226 1.00 88.81 119 ILE A N 1
ATOM 931 C CA . ILE A 1 119 ? 1.546 5.948 12.003 1.00 88.81 119 ILE A CA 1
ATOM 932 C C . ILE A 1 119 ? 2.551 7.060 12.287 1.00 88.81 119 ILE A C 1
ATOM 934 O O . ILE A 1 119 ? 2.226 8.057 12.933 1.00 88.81 119 ILE A O 1
ATOM 938 N N . CYS A 1 120 ? 3.780 6.878 11.829 1.00 87.19 120 CYS A N 1
ATOM 939 C CA . CYS A 1 120 ? 4.827 7.880 11.901 1.00 87.19 120 CYS A CA 1
ATOM 940 C C . CYS A 1 120 ? 5.529 7.998 10.553 1.00 87.19 120 CYS A C 1
ATOM 942 O O . CYS A 1 120 ? 5.588 7.041 9.783 1.00 87.19 120 CYS A O 1
ATOM 944 N N . PHE A 1 121 ? 6.052 9.189 10.283 1.00 86.44 121 PHE A N 1
ATOM 945 C CA . PHE A 1 121 ? 6.715 9.520 9.030 1.00 86.44 121 PHE A CA 1
ATOM 946 C C . PHE A 1 121 ? 8.177 9.832 9.320 1.00 86.44 121 PHE A C 1
ATOM 948 O O . PHE A 1 121 ? 8.468 10.629 10.215 1.00 86.44 121 PHE A O 1
ATOM 955 N N . LYS A 1 122 ? 9.089 9.180 8.603 1.00 85.31 122 LYS A N 1
ATOM 956 C CA . LYS A 1 122 ? 10.539 9.344 8.768 1.00 85.31 122 LYS A CA 1
ATOM 957 C C . LYS A 1 122 ? 11.197 9.487 7.407 1.00 85.31 122 LYS A C 1
ATOM 959 O O . LYS A 1 122 ? 10.694 8.931 6.440 1.00 85.31 122 LYS A O 1
ATOM 964 N N . GLU A 1 123 ? 12.304 10.217 7.328 1.00 81.31 123 GLU A N 1
ATOM 965 C CA . GLU A 1 123 ? 13.114 10.203 6.105 1.00 81.31 123 GLU A CA 1
ATOM 966 C C . GLU A 1 123 ? 13.838 8.853 5.972 1.00 81.31 123 GLU A C 1
ATOM 968 O O . GLU A 1 123 ? 14.183 8.238 6.987 1.00 81.31 123 GLU A O 1
ATOM 973 N N . SER A 1 124 ? 14.146 8.405 4.747 1.00 74.06 124 SER A N 1
ATOM 974 C CA . SER A 1 124 ? 14.892 7.152 4.530 1.00 74.06 124 SER A CA 1
ATOM 975 C C . SER A 1 124 ? 16.185 7.090 5.352 1.00 74.06 124 SER A C 1
ATOM 977 O O . SER A 1 124 ? 16.494 6.071 5.962 1.00 74.06 124 SER A O 1
ATOM 979 N N . LYS A 1 125 ? 16.926 8.198 5.487 1.00 80.25 125 LYS A N 1
ATOM 980 C CA . LYS A 1 125 ? 18.167 8.247 6.290 1.00 80.25 125 LYS A CA 1
ATOM 981 C C . LYS A 1 125 ? 17.959 7.991 7.796 1.00 80.25 125 LYS A C 1
ATOM 983 O O . LYS A 1 125 ? 18.915 7.690 8.499 1.00 80.25 125 LYS A O 1
ATOM 988 N N . GLU A 1 126 ? 16.725 8.096 8.285 1.00 82.50 126 GLU A N 1
ATOM 989 C CA . GLU A 1 126 ? 16.350 8.007 9.704 1.00 82.50 126 GLU A CA 1
ATOM 990 C C . GLU A 1 126 ? 15.690 6.662 10.064 1.00 82.50 126 GLU A C 1
ATOM 992 O O . GLU A 1 126 ? 15.326 6.432 11.223 1.00 82.50 126 GLU A O 1
ATOM 997 N N . SER A 1 127 ? 15.492 5.773 9.084 1.00 83.69 127 SER A N 1
ATOM 998 C CA . SER A 1 127 ? 14.797 4.501 9.277 1.00 83.69 127 SER A CA 1
ATOM 999 C C . SER A 1 127 ? 15.413 3.378 8.436 1.00 83.69 127 SER A C 1
ATOM 1001 O O . SER A 1 127 ? 15.188 3.327 7.225 1.00 83.69 127 SER A O 1
ATOM 1003 N N . PRO A 1 128 ? 16.100 2.407 9.068 1.00 83.50 128 PRO A N 1
ATOM 1004 C CA . PRO A 1 128 ? 16.592 1.211 8.381 1.00 83.50 128 PRO A CA 1
ATOM 1005 C C . PRO A 1 128 ? 15.485 0.431 7.660 1.00 83.50 128 PRO A C 1
ATOM 1007 O O . PRO A 1 128 ? 15.728 -0.188 6.629 1.00 83.50 128 PRO A O 1
ATOM 1010 N N . TRP A 1 129 ? 14.250 0.493 8.170 1.00 82.44 129 TRP A N 1
ATOM 1011 C CA . TRP A 1 129 ? 13.089 -0.141 7.546 1.00 82.44 129 TRP A CA 1
ATOM 1012 C C . TRP A 1 129 ? 12.696 0.522 6.230 1.00 82.44 129 TRP A C 1
ATOM 1014 O O . TRP A 1 129 ? 12.391 -0.180 5.271 1.00 82.44 129 TRP A O 1
ATOM 1024 N N . ILE A 1 130 ? 12.750 1.857 6.170 1.00 82.31 130 ILE A N 1
ATOM 1025 C CA . ILE A 1 130 ? 12.478 2.588 4.926 1.00 82.31 130 ILE A CA 1
ATOM 1026 C C . ILE A 1 130 ? 13.594 2.298 3.921 1.00 82.31 130 ILE A C 1
ATOM 1028 O O . ILE A 1 130 ? 13.299 1.927 2.795 1.00 82.31 130 ILE A O 1
ATOM 1032 N N . GLN A 1 131 ? 14.862 2.325 4.346 1.00 81.06 131 GLN A N 1
ATOM 1033 C CA . GLN A 1 131 ? 15.984 1.963 3.466 1.00 81.06 131 GLN A CA 1
ATOM 1034 C C . GLN A 1 131 ? 15.852 0.542 2.917 1.00 81.06 131 GLN A C 1
ATOM 1036 O O . GLN A 1 131 ? 16.104 0.303 1.740 1.00 81.06 131 GLN A O 1
ATOM 1041 N N . SER A 1 132 ? 15.429 -0.405 3.755 1.00 81.88 132 SER A N 1
ATOM 1042 C CA . SER A 1 132 ? 15.207 -1.788 3.331 1.00 81.88 132 SER A CA 1
ATOM 1043 C C . SER A 1 132 ? 14.082 -1.884 2.297 1.00 81.88 132 SER A C 1
ATOM 1045 O O . SER A 1 132 ? 14.218 -2.616 1.318 1.00 81.88 132 SER A O 1
ATOM 1047 N N . ALA A 1 133 ? 12.996 -1.123 2.476 1.00 81.94 133 ALA A N 1
ATOM 1048 C CA . ALA A 1 133 ? 11.914 -1.038 1.499 1.00 81.94 133 ALA A CA 1
ATOM 1049 C C . ALA A 1 133 ? 12.386 -0.404 0.178 1.00 81.94 133 ALA A C 1
ATOM 1051 O O . ALA A 1 133 ? 12.105 -0.951 -0.886 1.00 81.94 133 ALA A O 1
ATOM 1052 N N . ASP A 1 134 ? 13.165 0.678 0.238 1.00 81.81 134 ASP A N 1
ATOM 1053 C CA . ASP A 1 134 ? 13.732 1.349 -0.938 1.00 81.81 134 ASP A CA 1
ATOM 1054 C C . ASP A 1 134 ? 14.644 0.405 -1.737 1.00 81.81 134 ASP A C 1
ATOM 1056 O O . ASP A 1 134 ? 14.543 0.319 -2.965 1.00 81.81 134 ASP A O 1
ATOM 1060 N N . VAL A 1 135 ? 15.507 -0.354 -1.048 1.00 83.50 135 VAL A N 1
ATOM 1061 C CA . VAL A 1 135 ? 16.387 -1.361 -1.663 1.00 83.50 135 VAL A CA 1
ATOM 1062 C C . VAL A 1 135 ? 15.572 -2.494 -2.282 1.00 83.50 135 VAL A C 1
ATOM 1064 O O . VAL A 1 135 ? 15.841 -2.878 -3.420 1.00 83.50 135 VAL A O 1
ATOM 1067 N N . LEU A 1 136 ? 14.558 -2.999 -1.576 1.00 83.50 136 LEU A N 1
ATOM 1068 C CA . LEU A 1 136 ? 13.682 -4.059 -2.075 1.00 83.50 136 LEU A CA 1
ATOM 1069 C C . LEU A 1 136 ? 12.943 -3.624 -3.345 1.00 83.50 136 LEU A C 1
ATOM 1071 O O . LEU A 1 136 ? 12.976 -4.337 -4.347 1.00 83.50 136 LEU A O 1
ATOM 1075 N N . ILE A 1 137 ? 12.314 -2.447 -3.329 1.00 81.19 137 ILE A N 1
ATOM 1076 C CA . ILE A 1 137 ? 11.578 -1.908 -4.480 1.00 81.19 137 ILE A CA 1
ATOM 1077 C C . ILE A 1 137 ? 12.524 -1.610 -5.644 1.00 81.19 137 ILE A C 1
ATOM 1079 O O . ILE A 1 137 ? 12.202 -1.925 -6.789 1.00 81.19 137 ILE A O 1
ATOM 1083 N N . SER A 1 138 ? 13.714 -1.071 -5.374 1.00 81.31 138 SER A N 1
ATOM 1084 C CA . SER A 1 138 ? 14.730 -0.837 -6.406 1.00 81.31 138 SER A CA 1
ATOM 1085 C C . SER A 1 138 ? 15.216 -2.144 -7.037 1.00 81.31 138 SER A C 1
ATOM 1087 O O . SER A 1 138 ? 15.339 -2.233 -8.261 1.00 81.31 138 SER A O 1
ATOM 1089 N N . GLY A 1 139 ? 15.454 -3.173 -6.218 1.00 84.12 139 GLY A N 1
ATOM 1090 C CA . GLY A 1 139 ? 15.830 -4.511 -6.669 1.00 84.12 139 GLY A CA 1
ATOM 1091 C C . GLY A 1 139 ? 14.732 -5.164 -7.506 1.00 84.12 139 GLY A C 1
ATOM 1092 O O . GLY A 1 139 ? 15.010 -5.653 -8.600 1.00 84.12 139 GLY A O 1
ATOM 1093 N N . LEU A 1 140 ? 13.479 -5.087 -7.050 1.00 83.56 140 LEU A N 1
ATOM 1094 C CA . LEU A 1 140 ? 12.318 -5.592 -7.780 1.00 83.56 140 LEU A CA 1
ATOM 1095 C C . LEU A 1 140 ? 12.139 -4.873 -9.120 1.00 83.56 140 LEU A C 1
ATOM 1097 O O . LEU A 1 140 ? 11.960 -5.526 -10.142 1.00 83.56 140 LEU A O 1
ATOM 1101 N N . ASN A 1 141 ? 12.238 -3.543 -9.145 1.00 81.88 141 ASN A N 1
ATOM 1102 C CA . ASN A 1 141 ? 12.139 -2.764 -10.378 1.00 81.88 141 ASN A CA 1
ATOM 1103 C C . ASN A 1 141 ? 13.235 -3.161 -11.378 1.00 81.88 141 ASN A C 1
ATOM 1105 O O . ASN A 1 141 ? 12.968 -3.350 -12.564 1.00 81.88 141 ASN A O 1
ATOM 1109 N N . ARG A 1 142 ? 14.471 -3.347 -10.899 1.00 84.00 142 ARG A N 1
ATOM 1110 C CA . ARG A 1 142 ? 15.583 -3.801 -11.740 1.00 84.00 142 ARG A CA 1
ATOM 1111 C C . ARG A 1 142 ? 15.354 -5.212 -12.280 1.00 84.00 142 ARG A C 1
ATOM 1113 O O . ARG A 1 142 ? 15.598 -5.436 -13.461 1.00 84.00 142 ARG A O 1
ATOM 1120 N N . PHE A 1 143 ? 14.867 -6.128 -11.444 1.00 85.12 143 PHE A N 1
ATOM 1121 C CA . PHE A 1 143 ? 14.507 -7.484 -11.854 1.00 85.12 143 PHE A CA 1
ATOM 1122 C C . PHE A 1 143 ? 13.411 -7.472 -12.928 1.00 85.12 143 PHE A C 1
ATOM 1124 O O . PHE A 1 143 ? 13.616 -8.008 -14.013 1.00 85.12 143 PHE A O 1
ATOM 1131 N N . LEU A 1 144 ? 12.286 -6.797 -12.669 1.00 82.50 144 LEU A N 1
ATOM 1132 C CA . LEU A 1 144 ? 11.159 -6.714 -13.602 1.00 82.50 144 LEU A CA 1
ATOM 1133 C C . LEU A 1 144 ? 11.563 -6.074 -14.931 1.00 82.50 144 LEU A C 1
ATOM 1135 O O . LEU A 1 144 ? 11.161 -6.553 -15.987 1.00 82.50 144 LEU A O 1
ATOM 1139 N N . LYS A 1 145 ? 12.390 -5.023 -14.895 1.00 83.19 145 LYS A N 1
ATOM 1140 C CA . LYS A 1 145 ? 12.907 -4.378 -16.104 1.00 83.19 145 LYS A CA 1
ATOM 1141 C C . LYS A 1 145 ? 13.799 -5.316 -16.916 1.00 83.19 145 LYS A C 1
ATOM 1143 O O . LYS A 1 145 ? 13.652 -5.353 -18.132 1.00 83.19 145 LYS A O 1
ATOM 1148 N N . ALA A 1 146 ? 14.687 -6.063 -16.261 1.00 84.44 146 ALA A N 1
ATOM 1149 C CA . ALA A 1 146 ? 15.566 -7.006 -16.943 1.00 84.44 146 ALA A CA 1
ATOM 1150 C C . ALA A 1 146 ? 14.767 -8.148 -17.590 1.00 84.44 146 ALA A C 1
ATOM 1152 O O . ALA A 1 146 ? 14.953 -8.422 -18.768 1.00 84.44 146 ALA A O 1
ATOM 1153 N N . VAL A 1 147 ? 13.799 -8.724 -16.866 1.00 83.50 147 VAL A N 1
ATOM 1154 C CA . VAL A 1 147 ? 12.874 -9.732 -17.417 1.00 83.50 147 VAL A CA 1
ATOM 1155 C C . VAL A 1 147 ? 12.081 -9.170 -18.599 1.00 83.50 147 VAL A C 1
ATOM 1157 O O . VAL A 1 147 ? 11.961 -9.822 -19.629 1.00 83.50 147 VAL A O 1
ATOM 1160 N N . TYR A 1 148 ? 11.552 -7.951 -18.473 1.00 80.38 148 TYR A N 1
ATOM 1161 C CA . TYR A 1 148 ? 10.760 -7.315 -19.526 1.00 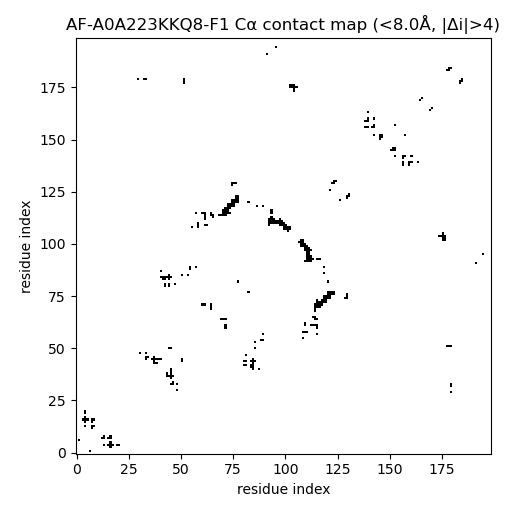80.38 148 TYR A CA 1
ATOM 1162 C C . TYR A 1 148 ? 11.569 -7.041 -20.802 1.00 80.38 148 TYR A C 1
ATOM 1164 O O . TYR A 1 148 ? 11.048 -7.212 -21.901 1.00 80.38 148 TYR A O 1
ATOM 1172 N N . LYS A 1 149 ? 12.826 -6.604 -20.661 1.00 83.88 149 LYS A N 1
ATOM 1173 C CA . LYS A 1 149 ? 13.715 -6.277 -21.787 1.00 83.88 149 LYS A CA 1
ATOM 1174 C C . LYS A 1 149 ? 14.474 -7.482 -22.346 1.00 83.88 149 LYS A C 1
ATOM 1176 O O . LYS A 1 149 ? 15.289 -7.291 -23.242 1.00 83.88 149 LYS A O 1
ATOM 1181 N N . ASP A 1 150 ? 14.217 -8.682 -21.823 1.00 84.81 150 ASP A N 1
ATOM 1182 C CA . ASP A 1 150 ? 14.989 -9.893 -22.126 1.00 84.81 150 ASP A CA 1
ATOM 1183 C C . ASP A 1 150 ? 16.505 -9.689 -21.901 1.00 84.81 150 ASP A C 1
ATOM 1185 O O . ASP A 1 150 ? 17.364 -10.160 -22.644 1.00 84.81 150 ASP A O 1
ATOM 1189 N N . GLU A 1 151 ? 16.846 -8.911 -20.868 1.00 90.50 151 GLU A N 1
ATOM 1190 C CA . GLU A 1 151 ? 18.221 -8.650 -20.450 1.00 90.50 151 GLU A CA 1
ATOM 1191 C C . GLU A 1 151 ? 18.695 -9.716 -19.451 1.00 90.50 151 GLU A C 1
ATOM 1193 O O . GLU A 1 151 ? 17.913 -10.336 -18.726 1.00 90.50 151 GLU A O 1
ATOM 1198 N N . PHE A 1 152 ? 20.015 -9.891 -19.351 1.00 90.94 152 PHE A N 1
ATOM 1199 C CA . PHE A 1 152 ? 20.607 -10.793 -18.368 1.00 90.94 152 PHE A CA 1
ATOM 1200 C C . PHE A 1 152 ? 20.216 -10.404 -16.932 1.00 90.94 152 PHE A C 1
ATOM 1202 O O . PHE A 1 152 ? 20.545 -9.318 -16.444 1.00 90.94 152 PHE A O 1
ATOM 1209 N N . VAL A 1 153 ? 19.573 -11.335 -16.226 1.00 89.69 153 VAL A N 1
ATOM 1210 C CA . VAL A 1 153 ? 19.280 -11.229 -14.795 1.00 89.69 153 VAL A CA 1
ATOM 1211 C C . VAL A 1 153 ? 20.400 -11.918 -14.023 1.00 89.69 153 VAL A C 1
ATOM 1213 O O . VAL A 1 153 ? 20.583 -13.130 -14.135 1.00 89.69 153 VAL A O 1
ATOM 1216 N N . ASN A 1 154 ? 21.150 -11.156 -13.226 1.00 90.25 154 ASN A N 1
ATOM 1217 C CA . ASN A 1 154 ? 22.197 -11.748 -12.394 1.00 90.25 154 ASN A CA 1
ATOM 1218 C C . ASN A 1 154 ? 21.608 -12.673 -11.301 1.00 90.25 154 ASN A C 1
ATOM 1220 O O . ASN A 1 154 ? 20.427 -12.541 -10.957 1.00 90.25 154 ASN A O 1
ATOM 1224 N N . PRO A 1 155 ? 22.400 -13.617 -10.759 1.00 91.19 155 PRO A N 1
ATOM 1225 C CA . PRO A 1 155 ? 21.906 -14.619 -9.814 1.00 91.19 155 PRO A CA 1
ATOM 1226 C C . PRO A 1 155 ? 21.228 -14.035 -8.568 1.00 91.19 155 PRO A C 1
ATOM 1228 O O . PRO A 1 155 ? 20.199 -14.552 -8.143 1.00 91.19 155 PRO A O 1
ATOM 1231 N N . GLU A 1 156 ? 21.752 -12.939 -8.020 1.00 87.06 156 GLU A N 1
ATOM 1232 C CA . GLU A 1 156 ? 21.233 -12.301 -6.808 1.00 87.06 156 GLU A CA 1
ATOM 1233 C C . GLU A 1 156 ? 19.869 -11.636 -7.051 1.00 87.06 156 GLU A C 1
ATOM 1235 O O . GLU A 1 156 ? 18.944 -11.766 -6.247 1.00 87.06 156 GLU A O 1
ATOM 1240 N N . LEU A 1 157 ? 19.702 -10.954 -8.189 1.00 85.38 157 LEU A N 1
ATOM 1241 C CA . LEU A 1 157 ? 18.414 -10.390 -8.601 1.00 85.38 157 LEU A CA 1
ATOM 1242 C C . LEU A 1 157 ? 17.411 -11.485 -8.955 1.00 85.38 157 LEU A C 1
ATOM 1244 O O . LEU A 1 157 ? 16.222 -11.327 -8.686 1.00 85.38 157 LEU A O 1
ATOM 1248 N N . LEU A 1 158 ? 17.873 -12.588 -9.545 1.00 86.00 158 LEU A N 1
ATOM 1249 C CA . LEU A 1 158 ? 17.028 -13.739 -9.838 1.00 86.00 158 LEU A CA 1
ATOM 1250 C C . LEU A 1 158 ? 16.525 -14.395 -8.548 1.00 86.00 158 LEU A C 1
ATOM 1252 O O . LEU A 1 158 ? 15.361 -14.783 -8.475 1.00 86.00 158 LEU A O 1
ATOM 1256 N N . GLU A 1 159 ? 17.378 -14.512 -7.532 1.00 84.56 159 GLU A N 1
ATOM 1257 C CA . GLU A 1 159 ? 16.989 -15.011 -6.215 1.00 84.56 159 GLU A CA 1
ATOM 1258 C C . GLU A 1 159 ? 15.939 -14.100 -5.569 1.00 84.56 159 GLU A C 1
ATOM 1260 O O . GLU A 1 159 ? 14.876 -14.582 -5.176 1.00 84.56 159 GLU A O 1
ATOM 1265 N N . LEU A 1 160 ? 16.167 -12.782 -5.562 1.00 81.94 160 LEU A N 1
ATOM 1266 C CA . LEU A 1 160 ? 15.175 -11.811 -5.095 1.00 81.94 160 LEU A CA 1
ATOM 1267 C C . LEU A 1 160 ? 13.843 -11.955 -5.849 1.00 81.94 160 LEU A C 1
ATOM 1269 O O . LEU A 1 160 ? 12.777 -12.024 -5.235 1.00 81.94 160 LEU A O 1
ATOM 1273 N N . GLY A 1 161 ? 13.905 -12.049 -7.178 1.00 78.38 161 GLY A N 1
ATOM 1274 C CA . GLY A 1 161 ? 12.744 -12.254 -8.033 1.00 78.38 161 GLY A CA 1
ATOM 1275 C C . GLY A 1 161 ? 11.969 -13.517 -7.663 1.00 78.38 161 GLY A C 1
ATOM 1276 O O . GLY A 1 161 ? 10.749 -13.459 -7.536 1.00 78.38 161 GLY A O 1
ATOM 1277 N N . LYS A 1 162 ? 12.650 -14.640 -7.407 1.00 79.75 162 LYS A N 1
ATOM 1278 C CA . LYS A 1 162 ? 12.017 -15.905 -6.991 1.00 79.75 162 LYS A CA 1
ATOM 1279 C C . LYS A 1 162 ? 11.289 -15.808 -5.652 1.00 79.75 162 LYS A C 1
ATOM 1281 O O . LYS A 1 162 ? 10.259 -16.453 -5.500 1.00 79.75 162 LYS A O 1
ATOM 1286 N N . TYR A 1 163 ? 11.785 -15.016 -4.703 1.00 77.94 163 TYR A N 1
ATOM 1287 C CA . TYR A 1 163 ? 11.102 -14.821 -3.419 1.00 77.94 163 TYR A CA 1
ATOM 1288 C C . TYR A 1 163 ? 9.866 -13.928 -3.532 1.00 77.94 163 TYR A C 1
ATOM 1290 O O . TYR A 1 163 ? 8.864 -14.169 -2.862 1.00 77.94 163 TYR A O 1
ATOM 1298 N N . VAL A 1 164 ? 9.925 -12.894 -4.372 1.00 69.44 164 VAL A N 1
ATOM 1299 C CA . VAL A 1 164 ? 8.857 -11.888 -4.463 1.00 69.44 164 VAL A CA 1
ATOM 1300 C C . VAL A 1 164 ? 7.774 -12.287 -5.473 1.00 69.44 164 VAL A C 1
ATOM 1302 O O . VAL A 1 164 ? 6.602 -11.978 -5.268 1.00 69.44 164 VAL A O 1
ATOM 1305 N N . SER A 1 165 ? 8.131 -13.015 -6.535 1.00 67.75 165 SER A N 1
ATOM 1306 C CA . SER A 1 165 ? 7.200 -13.416 -7.601 1.00 67.75 165 SER A CA 1
ATOM 1307 C C . SER A 1 165 ? 5.987 -14.204 -7.083 1.00 67.75 165 SER A C 1
ATOM 1309 O O . SER A 1 165 ? 4.877 -13.818 -7.434 1.00 67.75 165 SER A O 1
ATOM 1311 N N . PRO A 1 166 ? 6.122 -15.213 -6.201 1.00 67.31 166 PRO A N 1
ATOM 1312 C CA . PRO A 1 166 ? 4.969 -15.904 -5.616 1.00 67.31 166 PRO A CA 1
ATOM 1313 C C . PRO A 1 166 ? 4.003 -14.948 -4.906 1.00 67.31 166 PRO A C 1
ATOM 1315 O O . PRO A 1 166 ? 2.794 -15.015 -5.097 1.00 67.31 166 PRO A O 1
ATOM 1318 N N . ALA A 1 167 ? 4.521 -13.974 -4.152 1.00 62.59 167 ALA A N 1
ATOM 1319 C CA . ALA A 1 167 ? 3.684 -12.996 -3.457 1.00 62.59 167 ALA A CA 1
ATOM 1320 C C . ALA A 1 167 ? 2.919 -12.065 -4.420 1.00 62.59 167 ALA A C 1
ATOM 1322 O O . ALA A 1 167 ? 1.839 -11.581 -4.075 1.00 62.59 167 ALA A O 1
ATOM 1323 N N . ILE A 1 168 ? 3.460 -11.824 -5.618 1.00 61.59 168 ILE A N 1
ATOM 1324 C CA . ILE A 1 168 ? 2.835 -10.994 -6.655 1.00 61.59 168 ILE A CA 1
ATOM 1325 C C . ILE A 1 168 ? 1.866 -11.810 -7.523 1.00 61.59 168 ILE A C 1
ATOM 1327 O O . ILE A 1 168 ? 0.804 -11.301 -7.868 1.00 61.59 168 ILE A O 1
ATOM 1331 N N . PHE A 1 169 ? 2.216 -13.047 -7.883 1.00 57.97 169 PHE A N 1
ATOM 1332 C CA . PHE A 1 169 ? 1.540 -13.811 -8.938 1.00 57.97 169 PHE A CA 1
ATOM 1333 C C . PHE A 1 169 ? 0.682 -14.983 -8.439 1.00 57.97 169 PHE A C 1
ATOM 1335 O O . PHE A 1 169 ? -0.289 -15.320 -9.113 1.00 57.97 169 PHE A O 1
ATOM 1342 N N . ASP A 1 170 ? 0.966 -15.570 -7.269 1.00 52.19 170 ASP A N 1
ATOM 1343 C CA . ASP A 1 170 ? 0.138 -16.662 -6.715 1.00 52.19 170 ASP A CA 1
ATOM 1344 C C . ASP A 1 170 ? -1.125 -16.138 -6.019 1.00 52.19 170 ASP A C 1
ATOM 1346 O O . ASP A 1 170 ? -2.074 -16.881 -5.755 1.00 52.19 170 ASP A O 1
ATOM 1350 N N . ASN A 1 171 ? -1.178 -14.831 -5.758 1.00 51.34 171 ASN A N 1
ATOM 1351 C CA . ASN A 1 171 ? -2.418 -14.172 -5.400 1.00 51.34 171 ASN A CA 1
ATOM 1352 C C . ASN A 1 171 ? -3.238 -13.974 -6.674 1.00 51.34 171 ASN A C 1
ATOM 1354 O O . ASN A 1 171 ? -2.985 -13.062 -7.459 1.00 51.34 171 ASN A O 1
ATOM 1358 N N . ILE A 1 172 ? -4.261 -14.813 -6.867 1.00 43.66 172 ILE A N 1
ATOM 1359 C CA . ILE A 1 172 ? -5.339 -14.516 -7.812 1.00 43.66 172 ILE A CA 1
ATOM 1360 C C . ILE A 1 172 ? -5.891 -13.149 -7.401 1.00 43.66 172 ILE A C 1
ATOM 1362 O O . ILE A 1 172 ? -6.605 -13.050 -6.401 1.00 43.66 172 ILE A O 1
ATOM 1366 N N . PHE A 1 173 ? -5.547 -12.096 -8.145 1.00 45.03 173 PHE A N 1
ATOM 1367 C CA . PHE A 1 173 ? -6.170 -10.787 -8.004 1.00 45.03 173 PHE A CA 1
ATOM 1368 C C . PHE A 1 173 ? -7.658 -10.961 -8.315 1.00 45.03 173 PHE A C 1
ATOM 1370 O O . PHE A 1 173 ? -8.089 -10.901 -9.467 1.00 45.03 173 PHE A O 1
ATOM 1377 N N . LYS A 1 174 ? -8.460 -11.249 -7.288 1.00 42.03 174 LYS A N 1
ATOM 1378 C CA . LYS A 1 174 ? -9.910 -11.264 -7.418 1.00 42.03 174 LYS A CA 1
ATOM 1379 C C . LYS A 1 174 ? -10.326 -9.829 -7.708 1.00 42.03 174 LYS A C 1
ATOM 1381 O O . LYS A 1 174 ? -10.007 -8.922 -6.944 1.00 42.03 174 LYS A O 1
ATOM 1386 N N . ARG A 1 175 ? -11.019 -9.616 -8.828 1.00 38.97 175 ARG A N 1
ATOM 1387 C CA . ARG A 1 175 ? -11.736 -8.361 -9.071 1.00 38.97 175 ARG A CA 1
ATOM 1388 C C . ARG A 1 175 ? -12.835 -8.253 -8.012 1.00 38.97 175 ARG A C 1
ATOM 1390 O O . ARG A 1 175 ? -13.889 -8.856 -8.173 1.00 38.97 175 ARG A O 1
ATOM 1397 N N . GLY A 1 176 ? -12.550 -7.562 -6.918 1.00 43.91 176 GLY A N 1
ATOM 1398 C CA . GLY A 1 176 ? -13.553 -7.103 -5.963 1.00 43.91 176 GLY A CA 1
ATOM 1399 C C . GLY A 1 176 ? -14.045 -5.715 -6.312 1.00 43.91 176 GLY A C 1
ATOM 1400 O O . GLY A 1 176 ? -13.360 -4.984 -7.036 1.00 43.91 176 GLY A O 1
ATOM 1401 N N . ASP A 1 177 ? -15.199 -5.324 -5.767 1.00 42.75 177 ASP A N 1
ATOM 1402 C CA . ASP A 1 177 ? -15.519 -3.904 -5.715 1.00 42.75 177 ASP A CA 1
ATOM 1403 C C . ASP A 1 177 ? -14.384 -3.195 -4.998 1.00 42.75 177 ASP A C 1
ATOM 1405 O O . ASP A 1 177 ? -14.052 -3.474 -3.844 1.00 42.75 177 ASP A O 1
ATOM 1409 N N . SER A 1 178 ? -13.759 -2.278 -5.723 1.00 46.81 178 SER A N 1
ATOM 1410 C CA . SER A 1 178 ? -12.741 -1.429 -5.149 1.00 46.81 178 SER A CA 1
ATOM 1411 C C . SER A 1 178 ? -13.341 -0.701 -3.948 1.00 46.81 178 SER A C 1
ATOM 1413 O O . SER A 1 178 ? -14.493 -0.265 -3.978 1.00 46.81 178 SER A O 1
ATOM 1415 N N . VAL A 1 179 ? -12.519 -0.434 -2.936 1.00 43.78 179 VAL A N 1
ATOM 1416 C CA . VAL A 1 179 ? -12.767 0.619 -1.932 1.00 43.78 179 VAL A CA 1
ATOM 1417 C C . VAL A 1 179 ? -13.153 1.963 -2.584 1.00 43.78 179 VAL A C 1
AT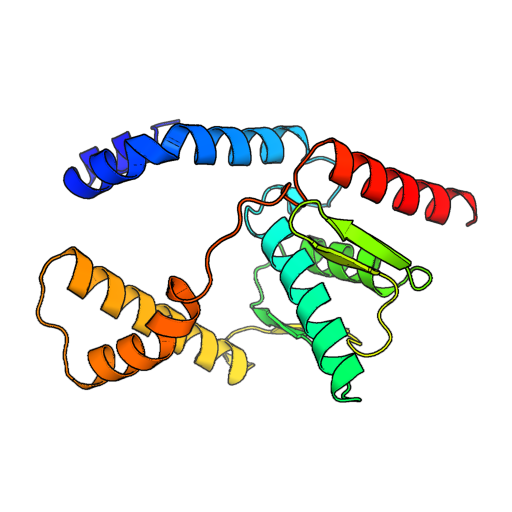OM 1419 O O . VAL A 1 179 ? -13.660 2.870 -1.928 1.00 43.78 179 VAL A O 1
ATOM 1422 N N . CYS A 1 180 ? -12.915 2.085 -3.895 1.00 42.25 180 CYS A N 1
ATOM 1423 C CA . CYS A 1 180 ? -13.301 3.183 -4.762 1.00 42.25 180 CYS A CA 1
ATOM 1424 C C . CYS A 1 180 ? -14.691 3.107 -5.394 1.00 42.25 180 CYS A C 1
ATOM 1426 O O . CYS A 1 180 ? -15.061 4.066 -6.072 1.00 42.25 180 CYS A O 1
ATOM 1428 N N . SER A 1 181 ? -15.456 2.026 -5.233 1.00 52.00 181 SER A N 1
ATOM 1429 C CA . SER A 1 181 ? -16.815 2.001 -5.766 1.00 52.00 181 SER A CA 1
ATOM 1430 C C . SER A 1 181 ? -17.631 3.096 -5.075 1.00 52.00 181 SER A C 1
ATOM 1432 O O . SER A 1 181 ? -17.470 3.363 -3.878 1.00 52.00 181 SER A O 1
ATOM 1434 N N . ASN A 1 182 ? -18.493 3.778 -5.833 1.00 51.09 182 ASN A N 1
ATOM 1435 C CA . ASN A 1 182 ? -19.321 4.856 -5.285 1.00 51.09 182 ASN A CA 1
ATOM 1436 C C . ASN A 1 182 ? -20.158 4.376 -4.093 1.00 51.09 182 ASN A C 1
ATOM 1438 O O . ASN A 1 182 ? -20.431 5.147 -3.175 1.00 51.09 182 ASN A O 1
ATOM 1442 N N . GLU A 1 183 ? -20.509 3.094 -4.083 1.00 53.91 183 GLU A N 1
ATOM 1443 C CA . GLU A 1 183 ? -21.260 2.466 -3.012 1.00 53.91 183 GLU A CA 1
ATOM 1444 C C . GLU A 1 183 ? -20.435 2.299 -1.726 1.00 53.91 183 GLU A C 1
ATOM 1446 O O . GLU A 1 183 ? -20.895 2.702 -0.657 1.00 53.91 183 GLU A O 1
ATOM 1451 N N . ILE A 1 184 ? -19.200 1.789 -1.816 1.00 55.03 184 ILE A N 1
ATOM 1452 C CA . ILE A 1 184 ? -18.290 1.676 -0.662 1.00 55.03 184 ILE A CA 1
ATOM 1453 C C . ILE A 1 184 ? -17.925 3.068 -0.130 1.00 55.03 184 ILE A C 1
ATOM 1455 O O . ILE A 1 184 ? -17.960 3.310 1.077 1.00 55.03 184 ILE A O 1
ATOM 1459 N N . ARG A 1 185 ? -17.652 4.021 -1.028 1.00 55.97 185 ARG A N 1
ATOM 1460 C CA . ARG A 1 185 ? -17.326 5.411 -0.672 1.00 55.97 185 ARG A CA 1
ATOM 1461 C C . ARG A 1 185 ? -18.472 6.132 0.028 1.00 55.97 185 ARG A C 1
ATOM 1463 O O . ARG A 1 185 ? -18.217 6.885 0.966 1.00 55.97 185 ARG A O 1
ATOM 1470 N N . LYS A 1 186 ? -19.716 5.923 -0.416 1.00 58.06 186 LYS A N 1
ATOM 1471 C CA . LYS A 1 186 ? -20.902 6.486 0.239 1.00 58.06 186 LYS A CA 1
ATOM 1472 C C . LYS A 1 186 ? -21.026 5.948 1.663 1.00 58.06 186 LYS A C 1
ATOM 1474 O O . LYS A 1 186 ? -21.121 6.735 2.588 1.00 58.06 186 LYS A O 1
ATOM 1479 N N . LYS A 1 187 ? -20.869 4.637 1.848 1.00 57.19 187 LYS A N 1
ATOM 1480 C CA . LYS A 1 187 ? -20.940 3.999 3.171 1.00 57.19 187 LYS A CA 1
ATOM 1481 C C . LYS A 1 187 ? -19.833 4.482 4.118 1.00 57.19 187 LYS A C 1
ATOM 1483 O O . LYS A 1 187 ? -20.117 4.801 5.266 1.00 57.19 187 LYS A O 1
ATOM 1488 N N . ILE A 1 188 ? -18.592 4.620 3.636 1.00 56.00 188 ILE A N 1
ATOM 1489 C CA . ILE A 1 188 ? -17.490 5.211 4.424 1.00 56.00 188 ILE A CA 1
ATOM 1490 C C . ILE A 1 188 ? -17.812 6.665 4.805 1.00 56.00 188 ILE A C 1
ATOM 1492 O O . ILE A 1 188 ? -17.583 7.073 5.941 1.00 56.00 188 ILE A O 1
ATOM 1496 N N . ARG A 1 189 ? -18.357 7.454 3.871 1.00 59.06 189 ARG A N 1
ATOM 1497 C CA . ARG A 1 189 ? -18.754 8.845 4.124 1.00 59.06 189 ARG A CA 1
ATOM 1498 C C . ARG A 1 189 ? -19.862 8.944 5.169 1.00 59.06 189 ARG A C 1
ATOM 1500 O O . ARG A 1 189 ? -19.747 9.794 6.045 1.00 59.06 189 ARG A O 1
ATOM 1507 N N . ASP A 1 190 ? -20.876 8.092 5.082 1.00 57.22 190 ASP A N 1
ATOM 1508 C CA . ASP A 1 190 ? -22.022 8.087 5.993 1.00 57.22 190 ASP A CA 1
ATOM 1509 C C . ASP A 1 190 ? -21.551 7.823 7.438 1.00 57.22 190 ASP A C 1
ATOM 1511 O O . ASP A 1 190 ? -21.861 8.603 8.337 1.00 57.22 190 ASP A O 1
ATOM 1515 N N . VAL A 1 191 ? -20.656 6.847 7.644 1.00 53.72 191 VAL A N 1
ATOM 1516 C CA . VAL A 1 191 ? -20.037 6.565 8.958 1.00 53.72 191 VAL A CA 1
ATOM 1517 C C . VAL A 1 191 ? -19.222 7.760 9.482 1.00 53.72 191 VAL A C 1
ATOM 1519 O O . VAL A 1 191 ? -19.302 8.125 10.658 1.00 53.72 191 VAL A O 1
ATOM 1522 N N . ILE A 1 192 ? -18.440 8.416 8.617 1.00 49.78 192 ILE A N 1
ATOM 1523 C CA . ILE A 1 192 ? -17.637 9.594 8.996 1.00 49.78 192 ILE A CA 1
ATOM 1524 C C . ILE A 1 192 ? -18.531 10.797 9.347 1.00 49.78 192 ILE A C 1
ATOM 1526 O O . ILE A 1 192 ? -18.196 11.571 10.247 1.00 49.78 192 ILE A O 1
ATOM 1530 N N . GLN A 1 193 ? -19.649 10.982 8.644 1.00 51.19 193 GLN A N 1
ATOM 1531 C CA . GLN A 1 193 ? -20.593 12.073 8.891 1.00 51.19 193 GLN A CA 1
ATOM 1532 C C . GLN A 1 193 ? -21.382 11.861 10.185 1.00 51.19 193 GLN A C 1
ATOM 1534 O O . GLN A 1 193 ? -21.471 12.797 10.978 1.00 51.19 193 GLN A O 1
ATOM 1539 N N . GLU A 1 194 ? -21.856 10.643 10.453 1.00 43.53 194 GLU A N 1
ATOM 1540 C CA . GLU A 1 194 ? -22.515 10.298 11.720 1.00 43.53 194 GLU A CA 1
ATOM 1541 C C . GLU A 1 194 ? -21.592 10.566 12.916 1.00 43.53 194 GLU A C 1
ATOM 1543 O O . GLU A 1 194 ? -21.988 11.228 13.872 1.00 43.53 194 GLU A O 1
ATOM 1548 N N . THR A 1 195 ? -20.316 10.181 12.828 1.00 42.56 195 THR A N 1
ATOM 1549 C CA . THR A 1 195 ? -19.340 10.389 13.917 1.00 42.56 195 THR A CA 1
ATOM 1550 C C . THR A 1 195 ? -19.063 11.877 14.213 1.00 42.56 195 THR A C 1
ATOM 1552 O O . THR A 1 195 ? -18.689 12.229 15.332 1.00 42.56 195 THR A O 1
ATOM 1555 N N . ASN A 1 196 ? -19.248 12.769 13.232 1.00 41.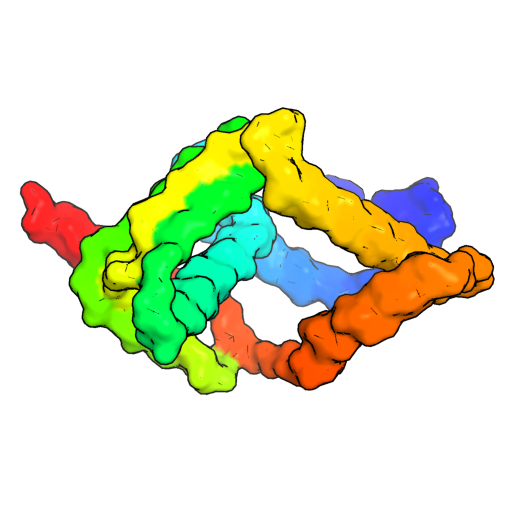00 196 ASN A N 1
ATOM 1556 C CA . ASN A 1 196 ? -19.081 14.219 13.401 1.00 41.00 196 ASN A CA 1
ATOM 1557 C C . ASN A 1 196 ? -20.361 14.938 13.858 1.00 41.00 196 ASN A C 1
ATOM 1559 O O . ASN A 1 196 ? -20.260 16.061 14.338 1.00 41.00 196 ASN A O 1
ATOM 1563 N N . MET A 1 197 ? -21.542 14.327 13.720 1.00 35.94 197 MET A N 1
ATOM 1564 C CA . MET A 1 197 ? -22.808 14.902 14.201 1.00 35.94 197 MET A CA 1
ATOM 1565 C C . MET A 1 197 ? -23.020 14.740 15.713 1.00 35.94 197 MET A C 1
ATOM 1567 O O . MET A 1 197 ? -23.839 15.450 16.289 1.00 35.94 197 MET A O 1
ATOM 1571 N N . TYR A 1 198 ? -22.286 13.827 16.353 1.00 37.19 198 TYR A N 1
ATOM 1572 C CA . TYR A 1 198 ? -22.347 13.573 17.799 1.00 37.19 198 TYR A CA 1
ATOM 1573 C C . TYR A 1 198 ? -21.167 14.185 18.584 1.00 37.19 198 TYR A C 1
ATOM 1575 O O . TYR A 1 198 ? -20.897 13.772 19.713 1.00 37.19 198 TYR A O 1
ATOM 1583 N N . ARG A 1 199 ? -20.460 15.159 17.996 1.00 37.09 199 ARG A N 1
ATOM 1584 C CA . ARG A 1 199 ? -19.473 16.022 18.668 1.00 37.09 199 ARG A CA 1
ATOM 1585 C C . ARG A 1 199 ? -19.994 17.447 18.756 1.00 37.09 199 ARG A C 1
ATOM 1587 O O . ARG A 1 199 ? -19.678 18.095 19.776 1.00 37.09 199 ARG A O 1
#

Radius of gyration: 19.22 Å; Cα contacts (8 Å, |Δi|>4): 196; chains: 1; bounding box: 45×36×48 Å

Solvent-accessible surface area (backbone atoms only — not comparable to full-atom values): 11305 Å² total; per-residue (Å²): 128,81,49,71,42,54,54,28,40,76,71,67,39,48,72,59,22,58,67,42,53,83,49,39,66,60,52,50,51,52,53,46,59,35,59,77,59,30,81,85,34,63,81,49,26,46,62,41,88,53,50,58,58,50,53,54,48,55,30,51,51,30,53,51,23,53,78,68,73,41,76,44,69,45,81,42,74,60,45,86,73,38,51,70,24,56,52,49,51,49,46,66,36,37,66,48,73,73,44,76,47,80,40,82,63,72,50,64,50,54,31,25,48,87,22,47,74,50,76,45,69,39,50,53,94,76,29,74,66,47,43,51,50,54,51,51,52,51,47,50,51,53,37,53,50,23,63,73,68,74,41,90,69,53,72,70,47,45,51,54,44,63,67,49,44,53,74,64,64,71,50,75,80,70,87,39,68,48,73,75,35,72,67,51,42,48,53,56,45,51,57,56,50,56,65,59,73,80,110

Foldseek 3Di:
DQQPLRVCVVVVVNVVSVVCVVCSVVVVVLQVLLVVVQPPFPLSLSNPPCLLVLQVVVQVVLVVCVVVVAADEAEAEDDPSNPRRSQVSCCLQQPDDWDWAAWQLRDIGTGNRDRHDYYHYDHCVGDPVSVVVVVLVVLQVVLVVCVVVVHDDDPVSVVSCVVCVCVVPVPPPPPIPGCSDPVVVVVSVVVSVVVVVVD

Mean predicted aligned error: 12.85 Å

Organism: NCBI:txid33932

Nearest PDB structures (foldseek):
  5iy6-assembly1_F  TM=2.580E-01  e=1.782E+00  Homo sapiens
  1tue-assembly2_D  TM=3.998E-01  e=3.463E+00  human papillomavirus 18
  7b0y-assembly1_F  TM=2.513E-01  e=2.136E+00  Sus scrofa domesticus
  1u0f-assembly1_B  TM=3.526E-01  e=6.337E+00  Mus musculus

pLDDT: mean 71.99, std 15.34, range [35.94, 93.31]